Protein AF-A0A3N5XR27-F1 (afdb_monomer_lite)

Radius of gyration: 16.76 Å; chains: 1; bounding box: 40×28×48 Å

Secondary structure (DSSP, 8-state):
---HHHHHHHHHHTTTTEEEEEE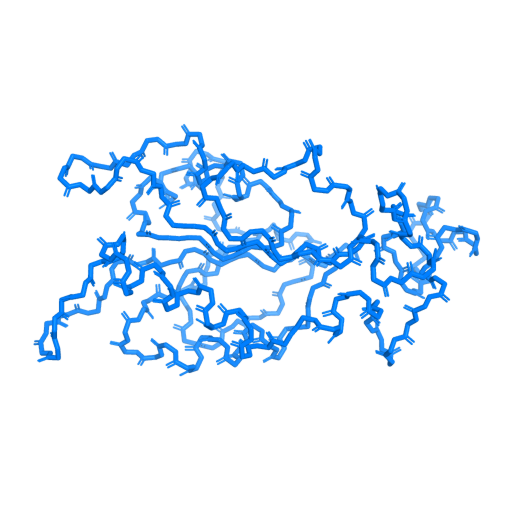--TTS--PPPTTSEE-TT---HHHHHHHHHH-SEEEEESSHHHHHHHHSPPPTTS-SS--EEEEEETSS-HHHH--TTSEEEE-TTSSGGGTTS-----BSS--SSS-GGGSTTTB-SSEETTEEHHHHTS-HHHHHHHHHHHHHTTSS----TTS--EEEEEEE----

Sequence (192 aa):
WWDHRRYQQVIDHFRGRIQFVQVGEAGHHHPPLRGAVDLRGRTDLRQLVRLVYHSEGVLSPVSLLMHLAAAVETPAGRPKNRPCVVVAGGREPPHFTAYPHHQFIHTVGALPCCANGGCWKSRTVPIGDGDEKDHPDQLCVNVAGDLPRCMDMITAAEVIRRIELYFAGGMCGDRGYGMAPSEAAVVEETIQ

Foldseek 3Di:
DADLVLVLVLLVVCVQAAAAAEEAEPPFDDPDRPRHNYCYNPDDPVRVLVLLQQAQAEEEEQDVSVVSQ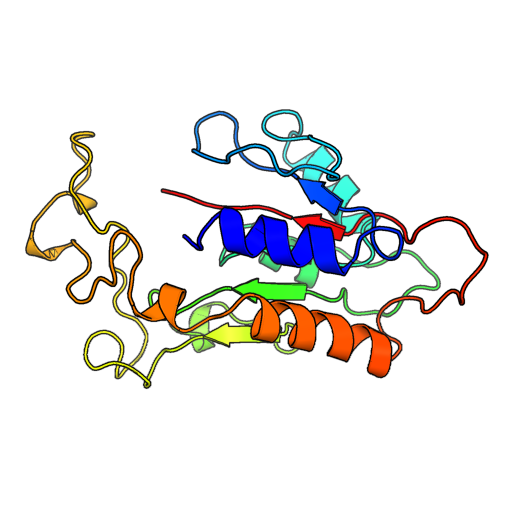QPRAHDPPADRHREYEYLYFAAFACVVRPDPRYNDDYCQCVDPCRNDGHNNQQAQAAPPPPDPSNDPSSHQPADDVRHRVRSVVCGSVNSNVSVVVCVVVCNGDCPDDPDGHGPYHYYYDGRD

Structure (mmCIF, N/CA/C/O backbone):
data_AF-A0A3N5XR27-F1
#
_entry.id   AF-A0A3N5XR27-F1
#
loop_
_atom_site.group_PDB
_atom_site.id
_atom_site.type_symbol
_atom_site.label_atom_id
_atom_site.label_alt_id
_atom_site.label_comp_id
_atom_site.label_asym_id
_atom_site.label_entity_id
_atom_site.label_seq_id
_atom_site.pdbx_PDB_ins_code
_atom_site.Cartn_x
_atom_site.Cartn_y
_atom_site.Cartn_z
_atom_site.occupancy
_atom_site.B_iso_or_equiv
_atom_site.auth_seq_id
_atom_site.auth_comp_id
_atom_site.auth_asym_id
_atom_site.auth_atom_id
_atom_site.pdbx_PDB_model_num
ATOM 1 N N . TRP A 1 1 ? 3.172 -1.189 -7.642 1.00 84.94 1 TRP A N 1
ATOM 2 C CA . TRP A 1 1 ? 2.075 -2.021 -7.116 1.00 84.94 1 TRP A CA 1
ATOM 3 C C . TRP A 1 1 ? 2.620 -3.216 -6.359 1.00 84.94 1 TRP A C 1
ATOM 5 O O . TRP A 1 1 ? 3.793 -3.539 -6.522 1.00 84.94 1 TRP A O 1
ATOM 15 N N . TRP A 1 2 ? 1.786 -3.860 -5.544 1.00 94.19 2 TRP A N 1
ATOM 16 C CA . TRP A 1 2 ? 2.078 -5.157 -4.930 1.00 94.19 2 TRP A CA 1
ATOM 17 C C . TRP A 1 2 ? 1.167 -6.233 -5.527 1.00 94.19 2 TRP A C 1
ATOM 19 O O . TRP A 1 2 ? 0.136 -5.908 -6.113 1.00 94.19 2 TRP A O 1
ATOM 29 N N . ASP A 1 3 ? 1.567 -7.499 -5.434 1.00 93.62 3 ASP A N 1
ATOM 30 C CA . ASP A 1 3 ? 0.840 -8.596 -6.072 1.00 93.62 3 ASP A CA 1
ATOM 31 C C . ASP A 1 3 ? -0.526 -8.846 -5.407 1.00 93.62 3 ASP A C 1
ATOM 33 O O . ASP A 1 3 ? -0.616 -9.059 -4.197 1.00 93.62 3 ASP A O 1
ATOM 37 N N . HIS A 1 4 ? -1.584 -8.881 -6.221 1.00 94.12 4 HIS A N 1
ATOM 38 C CA . HIS A 1 4 ? -2.963 -9.104 -5.776 1.00 94.12 4 HIS A CA 1
ATOM 39 C C . HIS A 1 4 ? -3.126 -10.413 -4.985 1.00 94.12 4 HIS A C 1
ATOM 41 O O . HIS A 1 4 ? -3.850 -10.474 -3.988 1.00 94.12 4 HIS A O 1
ATOM 47 N N . ARG A 1 5 ? -2.415 -11.485 -5.370 1.00 95.94 5 ARG A N 1
ATOM 48 C CA . ARG A 1 5 ? -2.512 -12.769 -4.654 1.00 95.94 5 ARG A CA 1
ATOM 49 C C . ARG A 1 5 ? -1.930 -12.659 -3.246 1.00 95.94 5 ARG A C 1
ATOM 51 O O . ARG A 1 5 ? -2.409 -13.347 -2.348 1.00 95.94 5 ARG A O 1
ATOM 58 N N . ARG A 1 6 ? -0.947 -11.781 -3.024 1.00 97.50 6 ARG A N 1
ATOM 59 C CA . ARG A 1 6 ? -0.406 -11.498 -1.685 1.00 97.50 6 ARG A CA 1
ATOM 60 C C . ARG A 1 6 ? -1.378 -10.696 -0.827 1.00 97.50 6 ARG A C 1
ATOM 62 O O . ARG A 1 6 ? -1.532 -11.035 0.343 1.00 97.50 6 ARG A O 1
ATOM 69 N N . TYR A 1 7 ? -2.096 -9.719 -1.386 1.00 97.06 7 TYR A N 1
ATOM 70 C CA . TYR A 1 7 ? -3.208 -9.077 -0.670 1.00 97.06 7 TYR A CA 1
ATOM 71 C C . TYR A 1 7 ? -4.281 -10.098 -0.276 1.00 97.06 7 TYR A C 1
ATOM 73 O O . TYR A 1 7 ? -4.710 -10.127 0.878 1.00 97.06 7 TYR A O 1
ATOM 81 N N . GLN A 1 8 ? -4.650 -11.003 -1.188 1.00 97.88 8 GLN A N 1
ATOM 82 C CA . GLN A 1 8 ? -5.603 -12.071 -0.886 1.00 97.88 8 GLN A CA 1
ATOM 83 C C . GLN A 1 8 ? -5.116 -12.984 0.252 1.00 97.88 8 GLN A C 1
ATOM 85 O O . GLN A 1 8 ? -5.910 -13.330 1.122 1.00 97.88 8 GLN A O 1
ATOM 90 N N . GLN A 1 9 ? -3.823 -13.330 0.296 1.00 98.50 9 GLN A N 1
ATOM 91 C CA . GLN A 1 9 ? -3.236 -14.110 1.398 1.00 98.50 9 GLN A CA 1
ATOM 92 C C . GLN A 1 9 ? -3.365 -13.401 2.753 1.00 98.50 9 GLN A C 1
ATOM 94 O O . GLN A 1 9 ? -3.653 -14.056 3.754 1.00 98.50 9 GLN A O 1
ATOM 99 N N . VAL A 1 10 ? -3.181 -12.076 2.796 1.00 98.38 10 VAL A N 1
ATOM 100 C CA . VAL A 1 10 ? -3.373 -11.285 4.022 1.00 98.38 10 VAL A CA 1
ATOM 101 C C . VAL A 1 10 ? -4.835 -11.341 4.471 1.00 98.38 10 VAL A C 1
ATOM 103 O O . VAL A 1 10 ? -5.110 -11.613 5.638 1.00 98.38 10 VAL A O 1
ATOM 106 N N . ILE A 1 11 ? -5.780 -11.145 3.548 1.00 96.25 11 ILE A N 1
ATOM 107 C CA . ILE A 1 11 ? -7.218 -11.194 3.857 1.00 96.25 11 ILE A CA 1
ATOM 108 C C . ILE A 1 11 ? -7.636 -12.583 4.338 1.00 96.25 11 ILE A C 1
ATOM 110 O O . ILE A 1 11 ? -8.364 -12.705 5.323 1.00 96.25 11 ILE A O 1
ATOM 114 N N . ASP A 1 12 ? -7.146 -13.635 3.682 1.00 97.81 12 ASP A N 1
ATOM 115 C CA . ASP A 1 12 ? -7.433 -15.013 4.068 1.00 97.81 12 ASP A CA 1
ATOM 116 C C . ASP A 1 12 ? -6.874 -15.341 5.460 1.00 97.81 12 ASP A C 1
ATOM 118 O O . ASP A 1 12 ? -7.561 -15.999 6.241 1.00 97.81 12 ASP A O 1
ATOM 122 N N . HIS A 1 13 ? -5.683 -14.839 5.805 1.00 97.88 13 HIS A N 1
ATOM 123 C CA . HIS A 1 13 ? -5.078 -15.030 7.127 1.00 97.88 13 HIS A CA 1
ATOM 124 C C . HIS A 1 13 ? -5.920 -14.426 8.260 1.00 97.88 13 HIS A C 1
ATOM 126 O O . HIS A 1 13 ? -6.072 -15.033 9.319 1.00 97.88 13 HIS A O 1
ATOM 132 N N . PHE A 1 14 ? -6.491 -13.241 8.041 1.00 95.94 14 PHE A N 1
ATOM 133 C CA . PHE A 1 14 ? -7.280 -12.523 9.047 1.00 95.94 14 PHE A CA 1
ATOM 134 C C . PHE A 1 14 ? -8.788 -12.784 8.952 1.00 95.94 14 PHE A C 1
ATOM 136 O O . PHE A 1 14 ? -9.584 -12.093 9.597 1.00 95.94 14 PHE A O 1
ATOM 143 N N . ARG A 1 15 ? -9.210 -13.791 8.183 1.00 94.19 15 ARG A N 1
ATOM 144 C CA . ARG A 1 15 ? -10.622 -14.155 8.049 1.00 94.19 15 ARG A CA 1
ATOM 145 C C . ARG A 1 15 ? -11.247 -14.430 9.420 1.00 94.19 15 ARG A C 1
ATOM 147 O O . ARG A 1 15 ? -10.726 -15.208 10.212 1.00 94.19 15 ARG A O 1
ATOM 154 N N . GLY A 1 16 ? -12.377 -13.780 9.695 1.00 90.19 16 GLY A N 1
ATOM 155 C CA . GLY A 1 16 ? -13.082 -13.879 10.979 1.00 90.19 16 GLY A CA 1
ATOM 156 C C . GLY A 1 16 ? -12.477 -13.041 12.112 1.00 90.19 16 GLY A C 1
ATOM 157 O O . GLY A 1 16 ? -13.112 -12.909 13.152 1.00 90.19 16 GLY A O 1
ATOM 158 N N . ARG A 1 17 ? -11.298 -12.437 11.911 1.00 90.50 17 ARG A N 1
ATOM 159 C CA . ARG A 1 17 ? -10.654 -11.509 12.859 1.00 90.50 17 ARG A CA 1
ATOM 160 C C . ARG A 1 17 ? -10.752 -10.058 12.401 1.00 90.50 17 ARG A C 1
ATOM 162 O O . ARG A 1 17 ? -10.931 -9.177 13.235 1.00 90.50 17 ARG A O 1
ATOM 169 N N . ILE A 1 18 ? -10.663 -9.815 11.092 1.00 93.50 18 ILE A N 1
ATOM 170 C CA . ILE A 1 18 ? -10.740 -8.488 10.472 1.00 93.50 18 ILE A CA 1
ATOM 171 C C . ILE A 1 18 ? -11.737 -8.524 9.319 1.00 93.50 18 ILE A C 1
ATOM 173 O O . ILE A 1 18 ? -11.622 -9.360 8.421 1.00 93.50 18 ILE A O 1
ATOM 177 N N . GLN A 1 19 ? -12.697 -7.598 9.318 1.00 94.94 19 GLN A N 1
ATOM 178 C CA . GLN A 1 19 ? -13.471 -7.311 8.115 1.00 94.94 19 GLN A CA 1
ATOM 179 C C . GLN A 1 19 ? -12.670 -6.345 7.247 1.00 94.94 19 GLN A C 1
ATOM 181 O O . GLN A 1 19 ? -12.402 -5.227 7.665 1.00 94.94 19 GLN A O 1
ATOM 186 N N . PHE A 1 20 ? -12.303 -6.741 6.033 1.00 96.75 20 PHE A N 1
ATOM 187 C CA . PHE A 1 20 ? -11.673 -5.816 5.091 1.00 96.75 20 PHE A CA 1
ATOM 188 C C . PHE A 1 20 ? -12.715 -5.095 4.242 1.00 96.75 20 PHE A C 1
ATOM 190 O O . PHE A 1 20 ? -13.752 -5.673 3.908 1.00 96.75 20 PH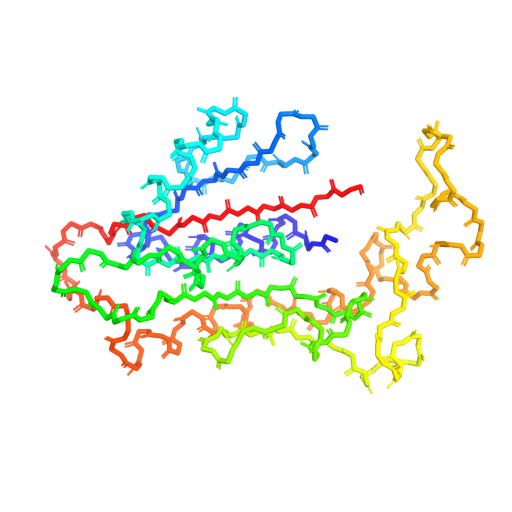E A O 1
ATOM 197 N N . VAL A 1 21 ? -12.427 -3.851 3.871 1.00 97.81 21 VAL A N 1
ATOM 198 C CA . VAL A 1 21 ? -13.182 -3.057 2.898 1.00 97.81 21 VAL A CA 1
ATOM 199 C C . VAL A 1 21 ? -12.225 -2.667 1.780 1.00 97.81 21 VAL A C 1
ATOM 201 O O . VAL A 1 21 ? -11.272 -1.931 2.021 1.00 97.81 21 VAL A O 1
ATOM 204 N N . GLN A 1 22 ? -12.454 -3.178 0.574 1.00 97.06 22 GLN A N 1
ATOM 205 C CA . GLN A 1 22 ? -11.644 -2.850 -0.591 1.00 97.06 22 GLN A CA 1
ATOM 206 C C . GLN A 1 22 ? -12.163 -1.563 -1.234 1.00 97.06 22 GLN A C 1
ATOM 208 O O . GLN A 1 22 ? -13.321 -1.494 -1.645 1.00 97.06 22 GLN A O 1
ATOM 213 N N . VAL A 1 23 ? -11.297 -0.563 -1.348 1.00 96.38 23 VAL A N 1
ATOM 214 C CA . VAL A 1 23 ? -11.549 0.685 -2.080 1.00 96.38 23 VAL A CA 1
ATOM 215 C C . VAL A 1 23 ? -10.551 0.828 -3.227 1.00 96.38 23 VAL A C 1
ATOM 217 O O . VAL A 1 23 ? -9.582 0.076 -3.327 1.00 96.38 23 VAL A O 1
ATOM 220 N N . GLY A 1 24 ? -10.821 1.776 -4.116 1.00 92.06 24 GLY A N 1
ATOM 221 C CA . GLY A 1 24 ? -9.986 2.076 -5.273 1.00 92.06 24 GLY A CA 1
ATOM 222 C C . GLY A 1 24 ? -10.772 2.880 -6.299 1.00 92.06 24 GLY A C 1
ATOM 223 O O . GLY A 1 24 ? -12.006 2.870 -6.290 1.00 92.06 24 GLY A O 1
ATOM 224 N N . GLU A 1 25 ? -10.074 3.592 -7.169 1.00 90.69 25 GLU A N 1
ATOM 225 C CA . GLU A 1 25 ? -10.692 4.375 -8.237 1.00 90.69 25 GLU A CA 1
ATOM 226 C C . GLU A 1 25 ? -11.160 3.460 -9.379 1.00 90.69 25 GLU A C 1
ATOM 228 O O . GLU A 1 25 ? -10.489 2.494 -9.730 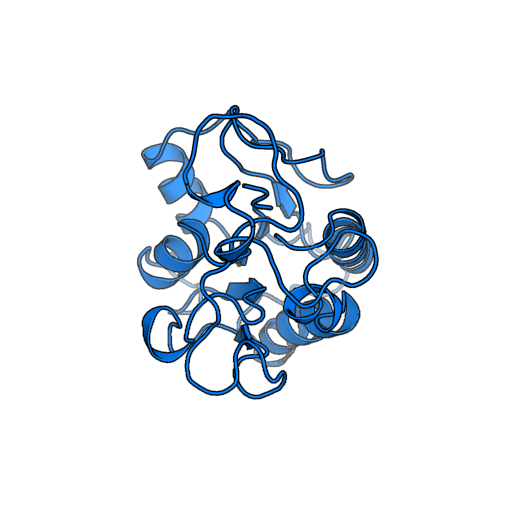1.00 90.69 25 GLU A O 1
ATOM 233 N N . ALA A 1 26 ? -12.316 3.752 -9.985 1.00 86.81 26 ALA A N 1
ATOM 234 C CA . ALA A 1 26 ? -12.908 2.887 -11.013 1.00 86.81 26 ALA A CA 1
ATOM 235 C C . ALA A 1 26 ? -12.039 2.738 -12.281 1.00 86.81 26 ALA A C 1
ATOM 237 O O . ALA A 1 26 ? -12.161 1.738 -12.983 1.00 86.81 26 ALA A O 1
ATOM 238 N N . GLY A 1 27 ? -11.188 3.728 -12.576 1.00 83.75 27 GLY A N 1
ATOM 239 C CA . GLY A 1 27 ? -10.292 3.727 -13.738 1.00 83.75 27 GLY A CA 1
ATOM 240 C C . GLY A 1 27 ? -8.988 2.950 -13.538 1.00 83.75 27 GLY A C 1
ATOM 241 O O . GLY A 1 27 ? -8.249 2.752 -14.497 1.00 83.75 27 GLY A O 1
ATOM 242 N N . HIS A 1 28 ? -8.696 2.504 -12.318 1.00 84.69 28 HIS A N 1
ATOM 243 C CA . HIS A 1 28 ? -7.475 1.775 -11.993 1.00 84.69 28 HIS A CA 1
ATOM 244 C C . HIS A 1 28 ? -7.718 0.264 -11.934 1.00 84.69 28 HIS A C 1
ATOM 246 O O . HIS A 1 28 ? -8.814 -0.224 -11.643 1.00 84.69 28 HIS A O 1
ATOM 252 N N . HIS A 1 29 ? -6.660 -0.508 -12.180 1.00 85.44 29 HIS A N 1
ATOM 253 C CA . HIS A 1 29 ? -6.733 -1.960 -12.106 1.00 85.44 29 HIS A CA 1
ATOM 254 C C . HIS A 1 29 ? -6.621 -2.436 -10.650 1.00 85.44 29 HIS A C 1
ATOM 256 O O . HIS A 1 29 ? -5.539 -2.477 -10.065 1.00 85.44 29 HIS A O 1
ATOM 262 N N . HIS A 1 30 ? -7.756 -2.829 -10.075 1.00 85.44 30 HIS A N 1
ATOM 263 C CA . HIS A 1 30 ? -7.858 -3.352 -8.712 1.00 85.44 30 HIS A CA 1
ATOM 264 C C . HIS A 1 30 ? -8.655 -4.658 -8.726 1.00 85.44 30 HIS A C 1
ATOM 266 O O . HIS A 1 30 ? -9.870 -4.581 -8.590 1.00 85.44 30 HIS A O 1
ATOM 272 N N . PRO A 1 31 ? -8.084 -5.852 -8.939 1.00 92.69 31 PRO A N 1
ATOM 273 C CA . PRO A 1 31 ? -8.878 -7.082 -8.947 1.00 92.69 31 PRO A CA 1
ATOM 274 C C . PRO A 1 31 ? -9.653 -7.291 -7.625 1.00 92.69 31 PRO A C 1
ATOM 276 O O . PRO A 1 31 ? -9.163 -6.911 -6.560 1.00 92.69 31 PRO A O 1
ATOM 279 N N . PRO A 1 32 ? -10.877 -7.855 -7.658 1.00 94.94 32 PRO A N 1
ATOM 280 C CA . PRO A 1 32 ? -11.690 -8.027 -6.455 1.00 94.94 32 PRO A CA 1
ATOM 281 C C . PRO A 1 32 ? -11.033 -8.981 -5.457 1.00 94.94 32 PRO A C 1
ATOM 283 O O . PRO A 1 32 ? -10.637 -10.091 -5.815 1.00 94.94 32 PRO A O 1
ATOM 286 N N . LEU A 1 33 ? -10.994 -8.580 -4.189 1.00 96.19 33 LEU A N 1
ATOM 287 C CA . LEU A 1 33 ? -10.503 -9.403 -3.088 1.00 96.19 33 LEU A CA 1
ATOM 288 C C . LEU A 1 33 ? -11.654 -10.171 -2.433 1.00 96.19 33 LEU A C 1
ATOM 290 O O . LEU A 1 33 ? -12.613 -9.597 -1.913 1.00 96.19 33 LEU A O 1
ATOM 294 N N . ARG A 1 34 ? -11.562 -11.503 -2.424 1.00 97.06 34 ARG A N 1
ATOM 295 C CA . ARG A 1 34 ? -12.590 -12.361 -1.822 1.00 97.06 34 ARG A CA 1
ATOM 296 C C . ARG A 1 34 ? -12.600 -12.184 -0.306 1.00 97.06 34 ARG A C 1
ATOM 298 O O . ARG A 1 34 ? -11.555 -12.275 0.331 1.00 97.06 34 ARG A O 1
ATOM 305 N N . GLY A 1 35 ? -13.793 -12.001 0.262 1.00 93.94 35 GLY A N 1
ATOM 306 C CA . GLY A 1 35 ? -13.995 -11.803 1.703 1.00 93.94 35 GLY A CA 1
ATOM 307 C C . GLY A 1 35 ? -13.908 -10.343 2.166 1.00 93.94 35 GLY A C 1
ATOM 308 O O . GLY A 1 35 ? -14.233 -10.063 3.320 1.00 93.94 35 GLY A O 1
ATOM 309 N N . ALA A 1 36 ? -13.534 -9.412 1.283 1.00 96.12 36 ALA A N 1
ATOM 310 C CA . ALA A 1 36 ? -13.632 -7.980 1.542 1.00 96.12 36 ALA A CA 1
ATOM 311 C C . ALA A 1 36 ? -14.998 -7.421 1.104 1.00 96.12 36 ALA A C 1
ATOM 313 O O . ALA A 1 36 ? -15.608 -7.905 0.149 1.00 96.12 36 ALA A O 1
ATOM 314 N N . VAL A 1 37 ? -15.469 -6.373 1.782 1.00 97.19 37 VAL A N 1
ATOM 315 C CA . VAL A 1 37 ? -16.578 -5.542 1.297 1.00 97.19 37 VAL A CA 1
ATOM 316 C C . VAL A 1 37 ? -16.065 -4.719 0.122 1.00 97.19 37 VAL A C 1
ATOM 318 O O . VAL A 1 37 ? -15.121 -3.951 0.276 1.00 97.19 37 VAL A O 1
ATOM 321 N N . ASP A 1 38 ? -16.687 -4.867 -1.041 1.00 96.06 38 ASP A N 1
ATOM 322 C CA . ASP A 1 38 ? -16.239 -4.206 -2.264 1.00 96.06 38 ASP A CA 1
ATOM 323 C C . ASP A 1 38 ? -16.883 -2.820 -2.446 1.00 96.06 38 ASP A C 1
ATOM 325 O O . ASP A 1 38 ? -18.083 -2.688 -2.733 1.00 96.06 38 ASP A O 1
ATOM 329 N N . LEU A 1 39 ? -16.062 -1.785 -2.267 1.00 96.81 39 LEU A N 1
ATOM 330 C CA . LEU A 1 39 ? -16.382 -0.375 -2.479 1.00 96.81 39 LEU A CA 1
ATOM 331 C C . LEU A 1 39 ? -15.509 0.280 -3.568 1.00 96.81 39 LEU A C 1
ATOM 333 O O . LEU A 1 39 ? -15.477 1.510 -3.663 1.00 96.81 39 LEU A O 1
ATOM 337 N N . ARG A 1 40 ? -14.827 -0.501 -4.419 1.00 95.12 40 ARG A N 1
ATOM 338 C CA . ARG A 1 40 ? -14.060 0.035 -5.561 1.00 95.12 40 ARG A CA 1
ATOM 339 C C . ARG A 1 40 ? -14.977 0.838 -6.487 1.00 95.12 40 ARG A C 1
ATOM 341 O O . ARG A 1 40 ? -16.002 0.332 -6.935 1.00 95.12 40 ARG A O 1
ATOM 348 N N . GLY A 1 41 ? -14.632 2.092 -6.763 1.00 95.12 41 GLY A N 1
ATOM 349 C CA . GLY A 1 41 ? -15.438 3.004 -7.578 1.00 95.12 41 GLY A CA 1
ATOM 350 C C . GLY A 1 41 ? -16.757 3.448 -6.932 1.00 95.12 41 GLY A C 1
ATOM 351 O O . GLY A 1 41 ? -17.616 3.982 -7.628 1.00 95.12 41 GLY A O 1
ATOM 352 N N . ARG A 1 42 ? -16.953 3.215 -5.623 1.00 96.56 42 ARG A N 1
ATOM 353 C CA . ARG A 1 42 ? -18.231 3.467 -4.922 1.00 96.56 42 ARG A CA 1
ATOM 354 C C . ARG A 1 42 ? -18.170 4.579 -3.877 1.00 96.56 42 ARG A C 1
ATOM 356 O O . ARG A 1 42 ? -19.144 4.766 -3.152 1.00 96.56 42 ARG A O 1
ATOM 363 N N . THR A 1 43 ? -17.052 5.296 -3.786 1.00 95.25 43 THR A N 1
ATOM 364 C CA . THR A 1 43 ? -16.865 6.395 -2.832 1.00 95.25 43 THR A CA 1
ATOM 365 C C . THR A 1 43 ? -16.383 7.658 -3.528 1.00 95.25 43 THR A C 1
ATOM 367 O O . THR A 1 43 ? -15.430 7.600 -4.302 1.00 95.25 43 THR A O 1
ATOM 370 N N . ASP A 1 44 ? -16.962 8.805 -3.185 1.00 95.75 44 ASP A N 1
ATOM 371 C CA . ASP A 1 44 ? -16.284 10.093 -3.349 1.00 95.75 44 ASP A CA 1
ATOM 372 C C . ASP A 1 44 ? -15.238 10.317 -2.231 1.00 95.75 44 ASP A C 1
ATOM 374 O O . ASP A 1 44 ? -15.140 9.541 -1.274 1.00 95.75 44 ASP A O 1
ATOM 378 N N . LEU A 1 45 ? -14.460 11.402 -2.319 1.00 95.94 45 LEU A N 1
ATOM 379 C CA . LEU A 1 45 ? -13.438 11.725 -1.316 1.00 95.94 45 LEU A CA 1
ATOM 380 C C . LEU A 1 45 ? -14.020 11.897 0.098 1.00 95.94 45 LEU A C 1
ATOM 382 O O . LEU A 1 45 ? -13.417 11.464 1.077 1.00 95.94 45 LEU A O 1
ATOM 386 N N . ARG A 1 46 ? -15.198 12.516 0.236 1.00 97.56 46 ARG A N 1
ATOM 387 C CA . ARG A 1 46 ? -15.829 12.750 1.544 1.00 97.56 46 ARG A CA 1
ATOM 388 C C . ARG A 1 46 ? -16.279 11.433 2.171 1.00 97.56 46 ARG A C 1
ATOM 390 O O . ARG A 1 46 ? -16.123 11.238 3.375 1.00 97.56 46 ARG A O 1
ATOM 397 N N . GLN A 1 47 ? -16.841 10.536 1.372 1.00 97.44 47 GLN A N 1
ATOM 398 C CA . GLN A 1 47 ? -17.237 9.196 1.782 1.00 97.44 47 GLN A CA 1
ATOM 399 C C . GLN A 1 47 ? -16.014 8.358 2.159 1.00 97.44 47 GLN A C 1
ATOM 401 O O . GLN A 1 47 ? -16.050 7.690 3.190 1.00 97.44 47 GLN A O 1
ATOM 406 N N . LEU A 1 48 ? -14.915 8.464 1.404 1.00 96.94 48 LEU A N 1
ATOM 407 C CA . LEU A 1 48 ? -13.649 7.809 1.729 1.00 96.94 48 LEU A CA 1
ATOM 408 C C . LEU A 1 48 ? -13.078 8.299 3.069 1.00 96.94 48 LEU A C 1
ATOM 410 O O . LEU A 1 48 ? -12.718 7.486 3.916 1.00 96.94 48 LEU A O 1
ATOM 414 N N . VAL A 1 49 ? -13.073 9.615 3.316 1.00 97.94 49 VAL A N 1
ATOM 415 C CA . VAL A 1 49 ? -12.664 10.195 4.610 1.00 97.94 49 VAL A CA 1
ATOM 416 C C . VAL A 1 49 ? -13.518 9.649 5.758 1.00 97.94 49 VAL A C 1
ATOM 418 O O . VAL A 1 49 ? -12.979 9.268 6.794 1.00 97.94 49 VAL A O 1
ATOM 421 N N . ARG A 1 50 ? -14.844 9.560 5.579 1.00 97.25 50 ARG A N 1
ATOM 422 C CA . ARG A 1 50 ? -15.751 8.983 6.589 1.00 97.25 50 ARG A CA 1
ATOM 423 C C . ARG A 1 50 ? -15.488 7.498 6.822 1.00 97.25 50 ARG A C 1
ATOM 425 O O . ARG A 1 50 ? -15.535 7.052 7.964 1.00 97.25 50 ARG A O 1
ATOM 432 N N . LEU A 1 51 ? -15.208 6.744 5.762 1.00 96.94 51 LEU A N 1
ATOM 433 C CA . LEU A 1 51 ? -14.845 5.337 5.873 1.00 96.94 51 LEU A CA 1
ATOM 434 C C . LEU A 1 51 ? -13.564 5.185 6.706 1.00 96.94 51 LEU A C 1
ATOM 436 O O . LEU A 1 51 ? -13.570 4.445 7.688 1.00 96.94 51 LEU A O 1
ATOM 440 N N . VAL A 1 52 ? -12.509 5.947 6.393 1.00 97.12 52 VAL A N 1
ATOM 441 C CA . VAL A 1 52 ? -11.245 5.933 7.155 1.00 97.12 52 VAL A CA 1
ATOM 442 C C . VAL A 1 52 ? -11.454 6.370 8.606 1.00 97.12 52 VAL A C 1
ATOM 444 O O . VAL A 1 52 ? -10.926 5.721 9.507 1.00 97.12 52 VAL A O 1
ATOM 447 N N . TYR A 1 53 ? -12.265 7.404 8.860 1.00 96.44 53 TYR A N 1
ATOM 448 C CA . TYR A 1 53 ? -12.611 7.839 10.218 1.00 96.44 53 TYR A CA 1
ATOM 449 C C . TYR A 1 53 ? -13.116 6.667 11.072 1.00 96.44 53 TYR A C 1
ATOM 451 O O . TYR A 1 53 ? -12.611 6.449 12.171 1.00 96.44 53 TYR A O 1
ATOM 459 N N . HIS A 1 54 ? -14.034 5.858 10.536 1.00 94.50 54 HIS A N 1
ATOM 460 C CA . HIS A 1 54 ? -14.608 4.708 11.242 1.00 94.50 54 HIS A CA 1
ATOM 461 C C . HIS A 1 54 ? -13.757 3.428 11.201 1.00 94.50 54 HIS A C 1
ATOM 463 O O . HIS A 1 54 ? -14.073 2.478 11.915 1.00 94.50 54 HIS A O 1
ATOM 469 N N . SER A 1 55 ? -12.675 3.389 10.426 1.00 94.75 55 SER A N 1
ATOM 470 C CA . SER A 1 55 ? -11.833 2.195 10.290 1.00 94.75 55 SER A CA 1
ATOM 471 C C . SER A 1 55 ? -10.894 2.014 11.482 1.00 94.75 55 SER A C 1
ATOM 473 O O . SER A 1 55 ? -10.321 2.991 11.976 1.00 94.75 55 SER A O 1
ATOM 475 N N . GLU A 1 56 ? -10.701 0.769 11.929 1.00 93.75 56 GLU A N 1
ATOM 476 C CA . GLU A 1 56 ? -9.715 0.433 12.971 1.00 93.75 56 GLU A CA 1
ATOM 477 C C . GLU A 1 56 ? -8.276 0.450 12.432 1.00 93.75 56 GLU A C 1
ATOM 479 O O . GLU A 1 56 ? -7.341 0.712 13.183 1.00 93.75 56 GLU A O 1
ATOM 484 N N . GLY A 1 57 ? -8.083 0.239 11.128 1.00 96.06 57 GLY A N 1
ATOM 485 C CA . GLY A 1 57 ? -6.764 0.283 10.507 1.00 96.06 57 GLY A CA 1
ATOM 486 C C . GLY A 1 57 ? -6.795 0.386 8.985 1.00 96.06 57 GLY A C 1
ATOM 487 O O . GLY A 1 57 ? -7.850 0.300 8.355 1.00 96.06 57 GLY A O 1
ATOM 488 N N . VAL A 1 58 ? -5.617 0.585 8.396 1.00 98.00 58 VAL A N 1
ATOM 489 C CA . VAL A 1 58 ? -5.419 0.715 6.944 1.00 98.00 58 VAL A CA 1
ATOM 490 C C . VAL A 1 58 ? -4.271 -0.181 6.477 1.00 98.00 58 VAL A C 1
ATOM 492 O O . VAL A 1 58 ? -3.200 -0.190 7.081 1.00 98.00 58 VAL A O 1
ATOM 495 N N . LEU A 1 59 ? -4.469 -0.896 5.370 1.00 98.19 59 LEU A N 1
ATOM 496 C CA . LEU A 1 59 ? -3.406 -1.571 4.621 1.00 98.19 59 LEU A CA 1
ATOM 497 C C . LEU A 1 59 ? -3.390 -1.012 3.197 1.00 98.19 59 LEU A C 1
ATOM 499 O O . LEU A 1 59 ? -4.381 -1.087 2.482 1.00 98.19 59 LEU A O 1
ATOM 503 N N . SER A 1 60 ? -2.265 -0.443 2.782 1.00 95.38 60 SER A N 1
ATOM 504 C CA . SER A 1 60 ? -2.202 0.335 1.544 1.00 95.38 60 SER A CA 1
ATOM 505 C C . SER A 1 60 ? -0.811 0.265 0.912 1.00 95.38 60 SER A C 1
ATOM 507 O O . SER A 1 60 ? 0.168 0.053 1.628 1.00 95.38 60 SER A O 1
ATOM 509 N N . PRO A 1 61 ? -0.655 0.465 -0.406 1.00 94.75 61 PRO A N 1
ATOM 510 C CA . PRO A 1 61 ? 0.603 0.965 -0.951 1.00 94.75 61 PRO A CA 1
ATOM 511 C C . PRO A 1 61 ? 0.823 2.428 -0.521 1.00 94.75 61 PRO A C 1
ATOM 513 O O . PRO A 1 61 ? 0.065 2.981 0.282 1.00 94.75 61 PRO A O 1
ATOM 516 N N . VAL A 1 62 ? 1.850 3.082 -1.065 1.00 94.88 62 VAL A N 1
ATOM 517 C CA . VAL A 1 62 ? 1.954 4.545 -0.974 1.00 94.88 62 VAL A CA 1
ATOM 518 C C . VAL A 1 62 ? 0.813 5.166 -1.791 1.00 94.88 62 VAL A C 1
ATOM 520 O O . VAL A 1 62 ? 0.843 5.135 -3.020 1.00 94.88 62 VAL A O 1
ATOM 523 N N . SER A 1 63 ? -0.227 5.653 -1.109 1.00 93.50 63 SER A N 1
ATOM 524 C CA . SER A 1 63 ? -1.437 6.232 -1.714 1.00 93.50 63 SER A CA 1
ATOM 525 C C . SER A 1 63 ? -2.125 7.232 -0.772 1.00 93.50 63 SER A C 1
ATOM 527 O O . SER A 1 63 ? -1.696 7.456 0.362 1.00 93.50 63 SER A O 1
ATOM 529 N N . LEU A 1 64 ? -3.245 7.813 -1.212 1.00 95.31 64 LEU A N 1
ATOM 530 C CA . LEU A 1 64 ? -4.077 8.692 -0.387 1.00 95.31 64 LEU A CA 1
ATOM 531 C C . LEU A 1 64 ? -4.484 8.051 0.953 1.00 95.31 64 LEU A C 1
ATOM 533 O O . LEU A 1 64 ? -4.547 8.753 1.964 1.00 95.31 64 LEU A O 1
ATOM 537 N N . LEU A 1 65 ? -4.730 6.737 0.997 1.00 96.38 65 LEU A N 1
ATOM 538 C CA . LEU A 1 65 ? -5.200 6.072 2.213 1.00 96.38 65 LEU A CA 1
ATOM 539 C C . LEU A 1 65 ? -4.222 6.179 3.381 1.00 96.38 65 LEU A C 1
ATOM 541 O O . LEU A 1 65 ? -4.667 6.374 4.513 1.00 96.38 65 LEU A O 1
ATOM 545 N N . MET A 1 66 ? -2.909 6.097 3.137 1.00 97.19 66 MET A N 1
ATOM 546 C CA . MET A 1 66 ? -1.947 6.298 4.222 1.00 97.19 66 MET A CA 1
ATOM 547 C C . MET A 1 66 ? -1.995 7.743 4.734 1.00 97.19 66 MET A C 1
ATOM 549 O O . MET A 1 66 ? -1.993 7.971 5.938 1.00 97.19 66 MET A O 1
ATOM 553 N N . HIS A 1 67 ? -2.139 8.738 3.862 1.00 97.38 67 HIS A N 1
ATOM 554 C CA . HIS A 1 67 ? -2.262 10.127 4.310 1.00 97.38 67 HIS A CA 1
ATOM 555 C C . HIS A 1 67 ? -3.531 10.349 5.139 1.00 97.38 67 HIS A C 1
ATOM 557 O O . HIS A 1 67 ? -3.476 10.985 6.190 1.00 97.38 67 HIS A O 1
ATOM 563 N N . LEU A 1 68 ? -4.659 9.762 4.727 1.00 97.81 68 LEU A N 1
ATOM 564 C CA . LEU A 1 68 ? -5.894 9.813 5.508 1.00 97.81 68 LEU A CA 1
ATOM 565 C C . LEU A 1 68 ? -5.756 9.092 6.852 1.00 97.81 68 LEU A C 1
ATOM 567 O O . LEU A 1 68 ? -6.254 9.599 7.854 1.00 97.81 68 LEU A O 1
ATOM 571 N N . ALA A 1 69 ? -5.056 7.955 6.907 1.00 97.31 69 ALA A N 1
ATOM 572 C CA . ALA A 1 69 ? -4.825 7.234 8.156 1.00 97.31 69 ALA A CA 1
ATOM 573 C C . ALA A 1 69 ? -4.087 8.093 9.197 1.00 97.31 69 ALA A C 1
ATOM 575 O O . ALA A 1 69 ? -4.443 8.035 10.374 1.00 97.31 69 ALA A O 1
ATOM 576 N N . ALA A 1 70 ? -3.130 8.913 8.750 1.00 97.50 70 ALA A N 1
ATOM 577 C CA . ALA A 1 70 ? -2.364 9.819 9.601 1.00 97.50 70 ALA A CA 1
ATOM 578 C C . ALA A 1 70 ? -3.100 11.130 9.936 1.00 97.50 70 ALA A C 1
ATOM 580 O O . ALA A 1 70 ? -2.890 11.687 11.013 1.00 97.50 70 ALA A O 1
ATOM 581 N N . ALA A 1 71 ? -3.916 11.652 9.014 1.00 97.38 71 ALA A N 1
ATOM 582 C CA . ALA A 1 71 ? -4.526 12.980 9.133 1.00 97.38 71 ALA A CA 1
ATOM 583 C C . ALA A 1 71 ? -5.934 12.972 9.747 1.00 97.38 71 ALA A C 1
ATOM 585 O O . ALA A 1 71 ? -6.314 13.922 10.428 1.00 97.38 71 ALA A O 1
ATOM 586 N N . VAL A 1 72 ? -6.728 11.931 9.486 1.00 97.50 72 VAL A N 1
ATOM 587 C CA . VAL A 1 72 ? -8.101 11.828 9.988 1.00 97.50 72 VAL A CA 1
ATOM 588 C C . VAL A 1 72 ? -8.055 11.342 11.428 1.00 97.50 72 VAL A C 1
ATOM 590 O O . VAL A 1 72 ? -7.497 10.283 11.712 1.00 97.50 72 VAL A O 1
ATOM 593 N N . GLU A 1 73 ? -8.668 12.085 12.343 1.00 95.75 73 GLU A N 1
ATOM 594 C CA . GLU A 1 73 ? -8.740 11.689 13.749 1.00 95.75 73 GLU A CA 1
ATOM 595 C C . GLU A 1 73 ? -9.450 10.336 13.934 1.00 95.75 73 GLU A C 1
ATOM 597 O O . GLU A 1 73 ? -10.182 9.852 13.064 1.00 95.75 73 GLU A O 1
ATOM 602 N N . THR A 1 74 ? -9.226 9.703 15.078 1.00 94.44 74 THR A N 1
ATOM 603 C CA . THR A 1 74 ? -9.936 8.487 15.475 1.00 94.44 74 THR A CA 1
ATOM 604 C C . THR A 1 74 ? -11.142 8.833 16.356 1.00 94.44 74 THR A C 1
ATOM 606 O O . THR A 1 74 ? -11.044 9.757 17.165 1.00 94.44 74 THR A O 1
ATOM 609 N N . PRO A 1 75 ? -12.254 8.078 16.278 1.00 91.44 75 PRO A N 1
ATOM 610 C CA . PRO A 1 75 ? -13.390 8.230 17.182 1.00 91.44 75 PRO A CA 1
ATOM 611 C C . PRO A 1 75 ? -12.992 8.202 18.663 1.00 91.44 75 PRO A C 1
ATOM 613 O O . PRO A 1 75 ? -12.026 7.539 19.051 1.00 91.44 75 PRO A O 1
ATOM 616 N N . ALA A 1 76 ? -13.776 8.879 19.505 1.00 91.06 76 ALA A N 1
ATOM 617 C CA . ALA A 1 76 ? -13.572 8.867 20.951 1.00 91.06 76 ALA A CA 1
ATOM 618 C C . ALA A 1 76 ? -13.541 7.428 21.503 1.00 91.06 76 ALA A C 1
ATOM 620 O O . ALA A 1 76 ? -14.331 6.575 21.099 1.00 91.06 76 ALA A O 1
ATOM 621 N N . GLY A 1 77 ? -12.616 7.162 22.428 1.00 88.69 77 GLY A N 1
ATOM 622 C CA . GLY A 1 77 ? -12.406 5.828 23.000 1.00 88.69 77 GLY A CA 1
ATOM 623 C C . GLY A 1 77 ? -11.513 4.897 22.169 1.00 88.69 77 GLY A C 1
ATOM 624 O O . GLY A 1 77 ? -11.267 3.776 22.604 1.00 88.69 77 GLY A O 1
ATOM 625 N N . ARG A 1 78 ? -10.994 5.341 21.013 1.00 89.56 78 ARG A N 1
ATOM 626 C CA . ARG A 1 78 ? -9.966 4.623 20.238 1.00 89.56 78 ARG A CA 1
ATOM 627 C C . ARG A 1 78 ? -8.561 5.198 20.466 1.00 89.56 78 ARG A C 1
ATOM 629 O O . ARG A 1 78 ? -8.437 6.336 20.928 1.00 89.56 78 ARG A O 1
ATOM 636 N N . PRO A 1 79 ? -7.495 4.438 20.150 1.00 91.38 79 PRO A N 1
ATOM 637 C CA . PRO A 1 79 ? -6.133 4.959 20.189 1.00 91.38 79 PRO A CA 1
ATOM 638 C C . PRO A 1 79 ? -5.973 6.194 19.301 1.00 91.38 79 PRO A C 1
ATOM 640 O O . PRO A 1 79 ? -6.494 6.221 18.196 1.00 91.38 79 PRO A O 1
ATOM 643 N N . LYS A 1 80 ? -5.192 7.181 19.760 1.00 93.25 80 LYS A N 1
ATOM 644 C CA . LYS A 1 80 ? -4.978 8.465 19.062 1.00 93.25 80 LYS A CA 1
ATOM 645 C C . LYS A 1 80 ? -4.504 8.313 17.611 1.00 93.25 80 LYS A C 1
ATOM 647 O O . LYS A 1 80 ? -4.870 9.116 16.760 1.00 93.25 80 LYS A O 1
ATOM 652 N N . ASN A 1 81 ? -3.637 7.335 17.360 1.00 95.31 81 ASN A N 1
ATOM 653 C CA . ASN A 1 81 ? -3.058 7.080 16.046 1.00 95.31 81 ASN A CA 1
ATOM 654 C C . ASN A 1 81 ? -3.708 5.835 15.451 1.00 95.31 81 ASN A C 1
ATOM 656 O O . ASN A 1 81 ? -3.761 4.800 16.118 1.00 95.31 81 ASN A O 1
ATOM 660 N N . ARG A 1 82 ? -4.135 5.917 14.190 1.00 95.81 82 ARG A N 1
ATOM 661 C CA . ARG A 1 82 ? -4.711 4.777 13.479 1.00 95.81 82 ARG A CA 1
ATOM 662 C C . ARG A 1 82 ? -3.605 3.824 13.008 1.00 95.81 82 ARG A C 1
ATOM 664 O O . ARG A 1 82 ? -2.678 4.270 12.330 1.00 95.81 82 ARG A O 1
ATOM 671 N N . PRO A 1 83 ? -3.690 2.523 13.325 1.00 97.19 83 PRO A N 1
ATOM 672 C CA . PRO A 1 83 ? -2.871 1.487 12.707 1.00 97.19 83 PRO A CA 1
ATOM 673 C C . PRO A 1 83 ? -2.837 1.599 11.179 1.00 97.19 83 PRO A C 1
ATOM 675 O O . PRO A 1 83 ? -3.877 1.626 10.520 1.00 97.19 83 PRO A O 1
ATOM 678 N N . CYS A 1 84 ? -1.639 1.643 10.598 1.00 98.12 84 CYS A N 1
ATOM 679 C CA . CYS A 1 84 ? -1.477 1.678 9.150 1.00 98.12 84 CYS A CA 1
ATOM 680 C C . CYS A 1 84 ? -0.235 0.896 8.726 1.00 98.12 84 CYS A C 1
ATOM 682 O O . CYS A 1 84 ? 0.875 1.170 9.188 1.00 98.12 84 CYS A O 1
ATOM 684 N N . VAL A 1 85 ? -0.423 -0.078 7.837 1.00 98.56 85 VAL A N 1
ATOM 685 C CA . VAL A 1 85 ? 0.660 -0.840 7.210 1.00 98.56 85 VAL A CA 1
ATOM 686 C C . VAL A 1 85 ? 0.785 -0.397 5.760 1.00 98.56 85 VAL A C 1
ATOM 688 O O . VAL A 1 85 ? -0.166 -0.511 4.986 1.00 98.56 85 VAL A O 1
ATOM 691 N N . VAL A 1 86 ? 1.965 0.107 5.396 1.00 98.25 86 VAL A N 1
ATOM 692 C CA . VAL A 1 86 ? 2.247 0.618 4.052 1.00 98.25 86 VAL A CA 1
ATOM 693 C C . VAL A 1 86 ? 3.217 -0.312 3.332 1.00 98.25 86 VAL A C 1
ATOM 695 O O . VAL A 1 86 ? 4.330 -0.539 3.805 1.00 98.25 86 VAL A O 1
ATOM 698 N N . VAL A 1 87 ? 2.817 -0.829 2.172 1.00 98.25 87 VAL A N 1
ATOM 699 C CA . VAL A 1 87 ? 3.660 -1.648 1.290 1.00 98.25 87 VAL A CA 1
ATOM 700 C C . VAL A 1 87 ? 4.331 -0.733 0.260 1.00 98.25 87 VAL A C 1
ATOM 702 O O . VAL A 1 87 ? 3.758 -0.443 -0.788 1.00 98.25 87 VAL A O 1
ATOM 705 N N . ALA A 1 88 ? 5.533 -0.237 0.566 1.00 96.81 88 ALA A N 1
ATOM 706 C CA . ALA A 1 88 ? 6.169 0.845 -0.197 1.00 96.81 88 ALA A CA 1
ATOM 707 C C . ALA A 1 88 ? 7.249 0.387 -1.192 1.00 96.81 88 ALA A C 1
ATOM 709 O O . ALA A 1 88 ? 7.439 1.005 -2.242 1.00 96.81 88 ALA A O 1
ATOM 710 N N . GLY A 1 89 ? 7.982 -0.682 -0.872 1.00 96.94 89 GLY A N 1
ATOM 711 C CA . GLY A 1 89 ? 9.091 -1.156 -1.704 1.00 96.94 89 GLY A CA 1
ATOM 712 C C . GLY A 1 89 ? 10.208 -0.120 -1.855 1.00 96.94 89 GLY A C 1
ATOM 713 O O . GLY A 1 89 ? 10.651 0.480 -0.877 1.00 96.94 89 GLY A O 1
ATOM 714 N N . GLY A 1 90 ? 10.719 0.047 -3.076 1.00 96.62 90 GLY A N 1
ATOM 715 C CA . GLY A 1 90 ? 11.921 0.844 -3.364 1.00 96.62 90 GLY A CA 1
ATOM 716 C C . GLY A 1 90 ? 11.713 1.983 -4.359 1.00 96.62 90 GLY A C 1
ATOM 717 O O . GLY A 1 90 ? 12.698 2.521 -4.856 1.00 96.62 90 GLY A O 1
ATOM 718 N N . ARG A 1 91 ? 10.464 2.312 -4.708 1.00 95.38 91 ARG A N 1
ATOM 719 C CA . ARG A 1 91 ? 10.167 3.379 -5.677 1.00 95.38 91 ARG A CA 1
ATOM 720 C C . ARG A 1 91 ? 10.403 4.759 -5.071 1.00 95.38 91 ARG A C 1
ATOM 722 O O . ARG A 1 91 ? 11.075 5.569 -5.697 1.00 95.38 91 ARG A O 1
ATOM 729 N N . GLU A 1 92 ? 9.891 4.987 -3.864 1.00 94.44 92 GLU A N 1
ATOM 730 C CA . GLU A 1 92 ? 9.871 6.295 -3.202 1.00 94.44 92 GLU A CA 1
ATOM 731 C C . GLU A 1 92 ? 10.741 6.293 -1.931 1.00 94.44 92 GLU A C 1
ATOM 733 O O . GLU A 1 92 ? 10.802 5.275 -1.231 1.00 94.44 92 GLU A O 1
ATOM 738 N N . PRO A 1 93 ? 11.419 7.409 -1.606 1.00 92.75 93 PRO A N 1
ATOM 739 C CA . PRO A 1 93 ? 12.205 7.532 -0.387 1.00 92.75 93 PRO A CA 1
ATOM 740 C C . PRO A 1 93 ? 11.303 7.571 0.859 1.00 92.75 93 PRO A C 1
ATOM 742 O O . PRO A 1 93 ? 10.437 8.442 0.949 1.00 92.75 93 PRO A O 1
ATOM 745 N N . PRO A 1 94 ? 11.555 6.741 1.889 1.00 94.19 94 PRO A N 1
ATOM 746 C CA . PRO A 1 94 ? 10.754 6.751 3.114 1.00 94.19 94 PRO A CA 1
ATOM 747 C C . PRO A 1 94 ? 10.753 8.100 3.836 1.00 94.19 94 PRO A C 1
ATOM 749 O O . PRO A 1 94 ? 9.736 8.494 4.389 1.00 94.19 94 PRO A O 1
ATOM 752 N N . HIS A 1 95 ? 11.866 8.841 3.806 1.00 91.06 95 HIS A N 1
ATOM 753 C CA . HIS A 1 95 ? 11.959 10.148 4.467 1.00 91.06 95 HIS A CA 1
ATOM 754 C C . HIS A 1 95 ? 11.014 11.203 3.870 1.00 91.06 95 HIS A C 1
ATOM 756 O O . HIS A 1 95 ? 10.772 12.222 4.507 1.00 91.06 95 HIS A O 1
ATOM 762 N N . PHE A 1 96 ? 10.513 10.978 2.652 1.00 85.19 96 PHE A N 1
ATOM 763 C CA . PHE A 1 96 ? 9.603 11.891 1.971 1.00 85.19 96 PHE A CA 1
ATOM 764 C C . PHE A 1 96 ? 8.133 11.604 2.306 1.00 85.19 96 PHE A C 1
ATOM 766 O O . PHE A 1 96 ? 7.348 12.541 2.425 1.00 85.19 96 PHE A O 1
ATOM 773 N N . THR A 1 97 ? 7.751 10.333 2.485 1.00 88.00 97 THR A N 1
ATOM 774 C CA . THR A 1 97 ? 6.333 9.935 2.582 1.00 88.00 97 THR A CA 1
ATOM 775 C C . THR A 1 97 ? 5.935 9.243 3.881 1.00 88.00 97 THR A C 1
ATOM 777 O O . THR A 1 97 ? 4.746 9.189 4.194 1.00 88.00 97 THR A O 1
ATOM 780 N N . ALA A 1 98 ? 6.879 8.707 4.658 1.00 95.88 98 ALA A N 1
ATOM 781 C CA . ALA A 1 98 ? 6.549 7.898 5.825 1.00 95.88 98 ALA A CA 1
ATOM 782 C C . ALA A 1 98 ? 6.080 8.749 7.016 1.00 95.88 98 ALA A C 1
ATOM 784 O O . ALA A 1 98 ? 6.732 9.710 7.423 1.00 95.88 98 ALA A O 1
ATOM 785 N N . TYR A 1 99 ? 4.981 8.325 7.644 1.00 97.44 99 TYR A N 1
ATOM 786 C CA . TYR A 1 99 ? 4.541 8.867 8.927 1.00 97.44 99 TYR A CA 1
ATOM 787 C C . TYR A 1 99 ? 5.157 8.079 10.092 1.00 97.44 99 TYR A C 1
ATOM 789 O O . TYR A 1 99 ? 5.205 6.849 10.019 1.00 97.44 99 TYR A O 1
ATOM 797 N N . PRO A 1 100 ? 5.549 8.733 11.207 1.00 94.50 100 PRO A N 1
ATOM 798 C CA . PRO A 1 100 ? 6.284 8.080 12.298 1.00 94.50 100 PRO A CA 1
ATOM 799 C C . PRO A 1 100 ? 5.599 6.865 12.943 1.00 94.50 100 PRO A C 1
ATOM 801 O O . PRO A 1 100 ? 6.274 6.017 13.514 1.00 94.50 100 PRO A O 1
ATOM 804 N N . HIS A 1 101 ? 4.266 6.789 12.894 1.00 94.75 101 HIS A N 1
ATOM 805 C CA . HIS A 1 101 ? 3.479 5.745 13.562 1.00 94.75 101 HIS A CA 1
ATOM 806 C C . HIS A 1 101 ? 3.000 4.627 12.620 1.00 94.75 101 HIS A C 1
ATOM 808 O O . HIS A 1 101 ? 2.363 3.672 13.073 1.00 94.75 101 HIS A O 1
ATOM 814 N N . HIS A 1 102 ? 3.292 4.725 11.323 1.00 97.88 102 HIS A N 1
ATOM 815 C CA . HIS A 1 102 ? 2.945 3.689 10.354 1.00 97.88 102 HIS A CA 1
ATOM 816 C C . HIS A 1 102 ? 4.006 2.591 10.328 1.00 97.88 102 HIS A C 1
ATOM 818 O O . HIS A 1 102 ? 5.204 2.857 10.421 1.00 97.88 102 HIS A O 1
ATOM 824 N N . GLN A 1 103 ? 3.582 1.350 10.101 1.00 98.00 103 GLN A N 1
ATOM 825 C CA . GLN A 1 103 ? 4.491 0.289 9.679 1.00 98.00 103 GLN A CA 1
ATOM 826 C C . GLN A 1 103 ? 4.786 0.459 8.184 1.00 98.00 103 GLN A C 1
ATOM 828 O O . GLN A 1 103 ? 4.104 -0.109 7.333 1.00 98.00 103 GLN A O 1
ATOM 833 N N . PHE A 1 104 ? 5.789 1.277 7.863 1.00 97.81 104 PHE A N 1
ATOM 834 C CA . PHE A 1 104 ? 6.182 1.587 6.488 1.00 97.81 104 PHE A CA 1
ATOM 835 C C . PHE A 1 104 ? 7.234 0.591 5.974 1.00 97.81 104 PHE A C 1
ATOM 837 O O . PHE A 1 104 ? 8.410 0.664 6.331 1.00 97.81 104 PHE A O 1
ATOM 844 N N . ILE A 1 105 ? 6.812 -0.371 5.151 1.00 98.25 105 ILE A N 1
ATOM 845 C CA . ILE A 1 105 ? 7.659 -1.463 4.661 1.00 98.25 105 ILE A CA 1
ATOM 846 C C . ILE A 1 105 ? 8.339 -1.036 3.356 1.00 98.25 105 ILE A C 1
ATOM 848 O O . ILE A 1 105 ? 7.721 -1.050 2.288 1.00 98.25 105 ILE A O 1
ATOM 852 N N . HIS A 1 106 ? 9.621 -0.682 3.431 1.00 97.06 106 HIS A N 1
ATOM 853 C CA . HIS A 1 106 ? 10.425 -0.281 2.275 1.00 97.06 106 HIS A CA 1
ATOM 854 C C . HIS A 1 106 ? 11.638 -1.188 2.056 1.00 97.06 106 HIS A C 1
ATOM 856 O O . HIS A 1 106 ? 12.095 -1.891 2.954 1.00 97.06 106 HIS A O 1
ATOM 862 N N . THR A 1 107 ? 12.201 -1.112 0.853 1.00 97.56 107 THR A N 1
ATOM 863 C CA . THR A 1 107 ? 13.446 -1.786 0.453 1.00 97.56 107 THR A CA 1
ATOM 864 C C . THR A 1 107 ? 14.464 -0.809 -0.145 1.00 97.56 107 THR A C 1
ATOM 866 O O . THR A 1 107 ? 15.420 -1.233 -0.793 1.00 97.56 107 THR A O 1
ATOM 869 N N . VAL A 1 108 ? 14.261 0.506 0.013 1.00 97.12 108 VAL A N 1
ATOM 870 C CA . VAL A 1 108 ? 15.288 1.520 -0.296 1.00 97.12 108 VAL A CA 1
ATOM 871 C C . VAL A 1 108 ? 16.580 1.180 0.453 1.00 97.12 108 VAL A C 1
ATOM 873 O O . VAL A 1 108 ? 16.530 0.863 1.640 1.00 97.12 108 VAL A O 1
ATOM 876 N N . GLY A 1 109 ? 17.710 1.196 -0.257 1.00 97.00 109 GLY A N 1
ATOM 877 C CA . GLY A 1 109 ? 19.016 0.758 0.247 1.00 97.00 109 GLY A CA 1
ATOM 878 C C . GLY A 1 109 ? 19.287 -0.751 0.144 1.00 97.00 109 GLY A C 1
ATOM 879 O O . GLY A 1 109 ? 20.435 -1.162 0.267 1.00 97.00 109 GLY A O 1
ATOM 880 N N . ALA A 1 110 ? 18.277 -1.585 -0.131 1.00 97.50 110 ALA A N 1
ATOM 881 C CA . ALA A 1 110 ? 18.446 -3.040 -0.246 1.00 97.50 110 ALA A CA 1
ATOM 882 C C . ALA A 1 110 ? 18.729 -3.527 -1.681 1.00 97.50 110 ALA A C 1
ATOM 884 O O . ALA A 1 110 ? 19.068 -4.692 -1.877 1.00 97.50 110 ALA A O 1
ATOM 885 N N . LEU A 1 111 ? 18.570 -2.664 -2.694 1.00 97.88 111 LEU A N 1
ATOM 886 C CA . LEU A 1 111 ? 18.818 -2.981 -4.105 1.00 97.88 111 LEU A CA 1
ATOM 887 C C . LEU A 1 111 ? 19.628 -1.862 -4.779 1.00 97.88 111 LEU A C 1
ATOM 889 O O . LEU A 1 111 ? 19.399 -0.691 -4.465 1.00 97.88 111 LEU A O 1
ATOM 893 N N . PRO A 1 112 ? 20.494 -2.176 -5.767 1.00 97.75 112 PRO A N 1
ATOM 894 C CA . PRO A 1 112 ? 21.306 -1.166 -6.452 1.00 97.75 112 PRO A CA 1
ATOM 895 C C . PRO A 1 112 ? 20.488 -0.032 -7.084 1.00 97.75 112 PRO A C 1
ATOM 897 O O . PRO A 1 112 ? 20.866 1.131 -6.991 1.00 97.75 112 PRO A O 1
ATOM 900 N N . CYS A 1 113 ? 19.333 -0.350 -7.680 1.00 96.75 113 CYS A N 1
ATOM 901 C CA . CYS A 1 113 ? 18.492 0.635 -8.363 1.00 96.75 113 CYS A CA 1
ATOM 902 C C . CYS A 1 113 ? 17.812 1.641 -7.422 1.00 96.75 113 CYS A C 1
ATOM 904 O O . CYS A 1 113 ? 17.353 2.677 -7.890 1.00 96.75 113 CYS A O 1
ATOM 906 N N . CYS A 1 114 ? 17.746 1.361 -6.118 1.00 96.56 114 CYS A N 1
ATOM 907 C CA . CYS A 1 114 ? 17.175 2.253 -5.110 1.00 96.56 114 CYS A CA 1
ATOM 908 C C . CYS A 1 114 ? 18.135 2.474 -3.930 1.00 96.56 114 CYS A C 1
ATOM 910 O O . CYS A 1 114 ? 17.686 2.645 -2.795 1.00 96.56 114 CYS A O 1
ATOM 912 N N . ALA A 1 115 ? 19.448 2.465 -4.183 1.00 96.62 115 ALA A N 1
ATOM 913 C CA . ALA A 1 115 ? 20.468 2.544 -3.138 1.00 96.62 115 ALA A CA 1
ATOM 914 C C . ALA A 1 115 ? 20.351 3.813 -2.268 1.00 96.62 115 ALA A C 1
ATOM 916 O O . ALA A 1 115 ? 20.511 3.726 -1.056 1.00 96.62 115 ALA A O 1
ATOM 917 N N . ASN A 1 116 ? 20.002 4.960 -2.867 1.00 90.38 116 ASN A N 1
ATOM 918 C CA . ASN A 1 116 ? 20.003 6.271 -2.206 1.00 90.38 116 ASN A CA 1
ATOM 919 C C . ASN A 1 116 ? 18.709 7.069 -2.463 1.00 90.38 116 ASN A C 1
ATOM 921 O O . ASN A 1 116 ? 18.743 8.123 -3.088 1.00 90.38 116 ASN A O 1
ATOM 925 N N . GLY A 1 117 ? 17.562 6.583 -1.976 1.00 85.31 117 GLY A N 1
ATOM 926 C CA . GLY A 1 117 ? 16.334 7.398 -1.926 1.00 85.31 117 GLY A CA 1
ATOM 927 C C . GLY A 1 117 ? 15.227 7.047 -2.925 1.00 85.31 117 GLY A C 1
ATOM 928 O O . GLY A 1 117 ? 14.340 7.858 -3.138 1.00 85.31 117 GLY A O 1
ATOM 929 N N . GLY A 1 118 ? 15.228 5.836 -3.483 1.00 93.38 118 GLY A N 1
ATOM 930 C CA . GLY A 1 118 ? 14.167 5.358 -4.376 1.00 93.38 118 GLY A CA 1
ATOM 931 C C . GLY A 1 118 ? 14.502 5.499 -5.863 1.00 93.38 118 GLY A C 1
ATOM 932 O O . GLY A 1 118 ? 15.319 6.328 -6.249 1.00 93.38 118 GLY A O 1
ATOM 933 N N . CYS A 1 119 ? 13.918 4.638 -6.700 1.00 94.81 119 CYS A N 1
ATOM 934 C CA . CYS A 1 119 ? 14.200 4.611 -8.140 1.00 94.81 119 CYS A CA 1
ATOM 935 C C . CYS A 1 119 ? 13.189 5.382 -9.001 1.00 94.81 119 CYS A C 1
ATOM 937 O O . CYS A 1 119 ? 13.444 5.553 -10.188 1.00 94.81 119 CYS A O 1
ATOM 939 N N . TRP A 1 120 ? 12.035 5.776 -8.441 1.00 94.25 120 TRP A N 1
ATOM 940 C CA . TRP A 1 120 ? 10.917 6.487 -9.095 1.00 94.25 120 TRP A CA 1
ATOM 941 C C . TRP A 1 120 ? 10.247 5.801 -10.302 1.00 94.25 120 TRP A C 1
ATOM 943 O O . TRP A 1 120 ? 9.200 6.243 -10.778 1.00 94.25 120 TRP A O 1
ATOM 953 N N . LYS A 1 121 ? 10.770 4.656 -10.743 1.00 94.88 121 LYS A N 1
ATOM 954 C CA . LYS A 1 121 ? 10.242 3.860 -11.857 1.00 94.88 121 LYS A CA 1
ATOM 955 C C . LYS A 1 121 ? 8.891 3.251 -11.496 1.00 94.88 121 LYS A C 1
ATOM 957 O O . LYS A 1 121 ? 8.756 2.577 -10.474 1.00 94.88 121 LYS A O 1
ATOM 962 N N . SER A 1 122 ? 7.894 3.502 -12.341 1.00 91.19 122 SER A N 1
ATOM 963 C CA . SER A 1 122 ? 6.488 3.207 -12.028 1.00 91.19 122 SER A CA 1
ATOM 964 C C . SER A 1 122 ? 5.936 1.982 -12.760 1.00 91.19 122 SER A C 1
ATOM 966 O O . SER A 1 122 ? 4.968 1.404 -12.282 1.00 91.19 122 SER A O 1
ATOM 968 N N . ARG A 1 123 ? 6.568 1.557 -13.864 1.00 93.69 123 ARG A N 1
ATOM 969 C CA . ARG A 1 123 ? 6.120 0.452 -14.730 1.00 93.69 123 ARG A CA 1
ATOM 970 C C . ARG A 1 123 ? 7.210 -0.605 -14.904 1.00 93.69 123 ARG A C 1
ATOM 972 O O . ARG A 1 123 ? 8.395 -0.282 -14.845 1.00 93.69 123 ARG A O 1
ATOM 979 N N . THR A 1 124 ? 6.826 -1.864 -15.109 1.00 95.06 124 THR A N 1
ATOM 980 C CA . THR A 1 124 ? 7.753 -2.953 -15.493 1.00 95.06 124 THR A CA 1
ATOM 981 C C . THR A 1 124 ? 7.764 -3.194 -16.997 1.00 95.06 124 THR A C 1
ATOM 983 O O . THR A 1 124 ? 8.762 -3.676 -17.522 1.00 95.06 124 THR A O 1
ATOM 986 N N . VAL A 1 125 ? 6.687 -2.815 -17.683 1.00 94.12 125 VAL A N 1
ATOM 987 C CA . VAL A 1 125 ? 6.506 -2.916 -19.132 1.00 94.12 125 VAL A CA 1
ATOM 988 C C . VAL A 1 125 ? 5.803 -1.656 -19.644 1.00 94.12 125 VAL A C 1
ATOM 990 O O . VAL A 1 125 ? 5.063 -1.038 -18.873 1.00 94.12 125 VAL A O 1
ATOM 993 N N . PRO A 1 126 ? 6.011 -1.264 -20.911 1.00 94.44 126 PRO A N 1
ATOM 994 C CA . PRO A 1 126 ? 5.225 -0.197 -21.511 1.00 94.44 126 PRO A CA 1
ATOM 995 C C . PRO A 1 126 ? 3.770 -0.652 -21.690 1.00 94.44 126 PRO A C 1
ATOM 997 O O . PRO A 1 126 ? 3.528 -1.820 -22.010 1.00 94.44 126 PRO A O 1
ATOM 1000 N N . ILE A 1 127 ? 2.812 0.256 -21.502 1.00 92.06 127 ILE A N 1
ATOM 1001 C CA . ILE A 1 127 ? 1.374 -0.047 -21.641 1.00 92.06 127 ILE A CA 1
ATOM 1002 C C . ILE A 1 127 ? 0.711 0.650 -22.837 1.00 92.06 127 ILE A C 1
ATOM 1004 O O . ILE A 1 127 ? -0.430 0.336 -23.166 1.00 92.06 127 ILE A O 1
ATOM 1008 N N . GLY A 1 128 ? 1.429 1.534 -23.531 1.00 93.19 128 GLY A N 1
ATOM 1009 C CA . GLY A 1 128 ? 0.996 2.162 -24.777 1.00 93.19 128 GLY A CA 1
ATOM 1010 C C . GLY A 1 128 ? 0.007 3.310 -24.588 1.00 93.19 128 GLY A C 1
ATOM 1011 O O . GLY A 1 128 ? -0.786 3.569 -25.490 1.00 93.19 128 GLY A O 1
ATOM 1012 N N . ASP A 1 129 ? 0.029 3.984 -23.437 1.00 92.81 129 ASP A N 1
ATOM 1013 C CA . ASP A 1 129 ? -0.900 5.076 -23.108 1.00 92.81 129 ASP A CA 1
ATOM 1014 C C . ASP A 1 129 ? -0.365 6.478 -23.453 1.00 92.81 129 ASP A C 1
ATOM 1016 O O . ASP A 1 129 ? -1.066 7.472 -23.274 1.00 92.81 129 ASP A O 1
ATOM 1020 N N . GLY A 1 130 ? 0.861 6.557 -23.981 1.00 92.88 130 GLY A N 1
ATOM 1021 C CA . GLY A 1 130 ? 1.508 7.812 -24.371 1.00 92.88 130 GLY A CA 1
ATOM 1022 C C . GLY A 1 130 ? 2.144 8.588 -23.214 1.00 92.88 130 GLY A C 1
ATOM 1023 O O . GLY A 1 130 ? 2.603 9.707 -23.435 1.00 92.88 130 GLY A O 1
ATOM 1024 N N . ASP A 1 131 ? 2.188 8.021 -22.004 1.00 94.38 131 ASP A N 1
ATOM 1025 C CA . ASP A 1 131 ? 2.893 8.591 -20.850 1.00 94.38 131 ASP A CA 1
ATOM 1026 C C . ASP A 1 131 ? 4.410 8.333 -20.955 1.00 94.38 131 ASP A C 1
ATOM 1028 O O . ASP A 1 131 ? 4.854 7.277 -21.416 1.00 94.38 131 ASP A O 1
ATOM 1032 N N . GLU A 1 132 ? 5.228 9.277 -20.478 1.00 95.12 132 GLU A N 1
ATOM 1033 C CA . GLU A 1 132 ? 6.694 9.165 -20.463 1.00 95.12 132 GLU A CA 1
ATOM 1034 C C . GLU A 1 132 ? 7.190 7.906 -19.728 1.00 95.12 132 GLU A C 1
ATOM 1036 O O . GLU A 1 132 ? 8.274 7.396 -20.012 1.00 95.12 132 GLU A O 1
ATOM 1041 N N . LYS A 1 133 ? 6.388 7.345 -18.815 1.00 94.25 133 LYS A N 1
ATOM 1042 C CA . LYS A 1 133 ? 6.691 6.090 -18.107 1.00 94.25 133 LYS A CA 1
ATOM 1043 C C . LYS A 1 133 ? 6.866 4.879 -19.028 1.00 94.25 133 LYS A C 1
ATOM 1045 O O . LYS A 1 133 ? 7.395 3.871 -18.562 1.00 94.25 133 LYS A O 1
ATOM 1050 N N . ASP A 1 134 ? 6.439 4.955 -20.288 1.00 94.88 134 ASP A N 1
ATOM 1051 C CA . ASP A 1 134 ? 6.683 3.914 -21.292 1.00 94.88 134 ASP A CA 1
ATOM 1052 C C . ASP A 1 134 ? 8.096 3.964 -21.892 1.00 94.88 134 ASP A C 1
ATOM 1054 O O . ASP A 1 134 ? 8.527 2.992 -22.522 1.00 94.88 134 ASP A O 1
ATOM 1058 N N . HIS A 1 135 ? 8.846 5.056 -21.703 1.00 96.00 135 HIS A N 1
ATOM 1059 C CA . HIS A 1 135 ? 10.209 5.144 -22.216 1.00 96.00 135 HIS A CA 1
ATOM 1060 C C . HIS A 1 135 ? 11.121 4.089 -21.555 1.00 96.00 135 HIS A C 1
ATOM 1062 O O . HIS A 1 135 ? 11.043 3.877 -20.341 1.00 96.00 135 HIS A O 1
ATOM 1068 N N . PRO A 1 136 ? 12.029 3.430 -22.306 1.00 94.62 136 PRO A N 1
ATOM 1069 C CA . PRO A 1 136 ? 12.880 2.363 -21.767 1.00 94.62 136 PRO A CA 1
ATOM 1070 C C . PRO A 1 136 ? 13.708 2.760 -20.535 1.00 94.62 136 PRO A C 1
ATOM 1072 O O . PRO A 1 136 ? 13.931 1.942 -19.643 1.00 94.62 136 PRO A O 1
ATOM 1075 N N . ASP A 1 137 ? 14.137 4.020 -20.446 1.00 95.00 137 ASP A N 1
ATOM 1076 C CA . ASP A 1 137 ? 14.868 4.577 -19.305 1.00 95.00 137 ASP A CA 1
ATOM 1077 C C . ASP A 1 137 ? 13.972 4.891 -18.093 1.00 95.00 137 ASP A C 1
ATOM 1079 O O . ASP A 1 137 ? 14.498 5.101 -17.000 1.00 95.00 137 ASP A O 1
ATOM 1083 N N . GLN A 1 138 ? 12.644 4.832 -18.233 1.00 95.94 138 GLN A N 1
ATOM 1084 C CA . GLN A 1 138 ? 11.645 5.019 -17.170 1.00 95.94 138 GLN A CA 1
ATOM 1085 C C . GLN A 1 138 ? 11.085 3.693 -16.621 1.00 95.94 138 GLN A C 1
ATOM 1087 O O . GLN A 1 138 ? 10.507 3.658 -15.530 1.00 95.94 138 GLN A O 1
ATOM 1092 N N . LEU A 1 139 ? 11.342 2.572 -17.300 1.00 96.69 139 LEU A N 1
ATOM 1093 C CA . LEU A 1 139 ? 10.912 1.240 -16.865 1.00 96.69 139 LEU A CA 1
ATOM 1094 C C . LEU A 1 139 ? 11.780 0.674 -15.736 1.00 96.69 139 LEU A C 1
ATOM 1096 O O . LEU A 1 139 ? 12.967 0.990 -15.601 1.00 96.69 139 LEU A O 1
ATOM 1100 N N . CYS A 1 140 ? 11.181 -0.180 -14.906 1.00 97.00 140 CYS A N 1
ATOM 1101 C CA . CYS A 1 140 ? 11.844 -0.889 -13.820 1.00 97.00 140 CYS A CA 1
ATOM 1102 C C . CYS A 1 140 ? 13.029 -1.713 -14.344 1.00 97.00 140 CYS A C 1
ATOM 1104 O O . CYS A 1 140 ? 12.868 -2.591 -15.182 1.00 97.00 140 CYS A O 1
ATOM 1106 N N . VAL A 1 141 ? 14.220 -1.472 -13.795 1.00 97.12 141 VAL A N 1
ATOM 1107 C CA . VAL A 1 141 ? 15.460 -2.145 -14.227 1.00 97.12 141 VAL A CA 1
ATOM 1108 C C . VAL A 1 141 ? 15.725 -3.468 -13.500 1.00 97.12 141 VAL A C 1
ATOM 1110 O O . VAL A 1 141 ? 16.739 -4.113 -13.742 1.00 97.12 141 VAL A O 1
ATOM 1113 N N . ASN A 1 142 ? 14.865 -3.854 -12.554 1.00 97.25 142 ASN A N 1
ATOM 1114 C CA . ASN A 1 142 ? 15.027 -5.071 -11.761 1.00 97.25 142 ASN A CA 1
ATOM 1115 C C . ASN A 1 142 ? 13.652 -5.678 -11.454 1.00 97.25 142 ASN A C 1
ATOM 1117 O O . ASN A 1 142 ? 12.972 -5.262 -10.511 1.00 97.25 142 ASN A O 1
ATOM 1121 N N . VAL A 1 143 ? 13.245 -6.636 -12.284 1.00 97.12 143 VAL A N 1
ATOM 1122 C CA . VAL A 1 143 ? 11.917 -7.259 -12.274 1.00 97.12 143 VAL A CA 1
ATOM 1123 C C . VAL A 1 143 ? 12.048 -8.738 -11.897 1.00 97.12 143 VAL A C 1
ATOM 1125 O O . VAL A 1 143 ? 12.968 -9.419 -12.345 1.00 97.12 143 VAL A O 1
ATOM 1128 N N . ALA A 1 144 ? 11.133 -9.233 -11.065 1.00 95.81 144 ALA A N 1
ATOM 1129 C CA . ALA A 1 144 ? 10.989 -10.640 -10.709 1.00 95.81 144 ALA A CA 1
ATOM 1130 C C . ALA A 1 144 ? 9.647 -11.159 -11.251 1.00 95.81 144 ALA A C 1
ATOM 1132 O O . ALA A 1 144 ? 8.591 -10.880 -10.680 1.00 95.81 144 ALA A O 1
ATOM 1133 N N . GLY A 1 145 ? 9.688 -11.880 -12.376 1.00 92.88 145 GLY A N 1
ATOM 1134 C CA . GLY A 1 145 ? 8.482 -12.183 -13.153 1.00 92.88 145 GLY A CA 1
ATOM 1135 C C . GLY A 1 145 ? 7.896 -10.891 -13.714 1.00 92.88 145 GLY A C 1
ATOM 1136 O O . GLY A 1 145 ? 8.561 -10.216 -14.495 1.00 92.88 145 GLY A O 1
ATOM 1137 N N . ASP A 1 146 ? 6.711 -10.514 -13.238 1.00 89.56 146 ASP A N 1
ATOM 1138 C CA . ASP A 1 146 ? 5.991 -9.326 -13.713 1.00 89.56 146 ASP A CA 1
ATOM 1139 C C . ASP A 1 146 ? 6.073 -8.157 -12.710 1.00 89.56 146 ASP A C 1
ATOM 1141 O O . ASP A 1 146 ? 5.636 -7.044 -13.002 1.00 89.56 146 ASP A O 1
ATOM 1145 N N . LEU A 1 147 ? 6.628 -8.393 -11.512 1.00 94.50 147 LEU A N 1
ATOM 1146 C CA . LEU A 1 147 ? 6.621 -7.465 -10.376 1.00 94.50 147 LEU A CA 1
ATOM 1147 C C . LEU A 1 147 ? 8.007 -6.821 -10.170 1.00 94.50 147 LEU A C 1
ATOM 1149 O O . LEU A 1 147 ? 9.023 -7.512 -10.282 1.00 94.50 147 LEU A O 1
ATOM 1153 N N . PRO A 1 148 ? 8.107 -5.531 -9.790 1.00 97.25 148 PRO A N 1
ATOM 1154 C CA . PRO A 1 148 ? 9.380 -4.949 -9.369 1.00 97.25 148 PRO A CA 1
ATOM 1155 C C . PRO A 1 148 ? 10.009 -5.750 -8.223 1.00 97.25 148 PRO A C 1
ATOM 1157 O O . PRO A 1 148 ? 9.340 -6.037 -7.226 1.00 97.25 148 PRO A O 1
ATOM 1160 N N . ARG A 1 149 ? 11.311 -6.057 -8.302 1.00 97.94 149 ARG A N 1
ATOM 1161 C CA . ARG A 1 149 ? 12.006 -6.866 -7.284 1.00 97.94 149 ARG A CA 1
ATOM 1162 C C . ARG A 1 149 ? 11.882 -6.282 -5.871 1.00 97.94 149 ARG A C 1
ATOM 1164 O O . ARG A 1 149 ? 11.768 -7.027 -4.904 1.00 97.94 149 ARG A O 1
ATOM 1171 N N . CYS A 1 150 ? 11.847 -4.956 -5.749 1.00 97.81 150 CYS A N 1
ATOM 1172 C CA . CYS A 1 150 ? 11.630 -4.259 -4.479 1.00 97.81 150 CYS A CA 1
ATOM 1173 C C . CYS A 1 150 ? 10.270 -4.574 -3.830 1.00 97.81 150 CYS A C 1
ATOM 1175 O O . CYS A 1 150 ? 10.174 -4.646 -2.609 1.00 97.81 150 CYS A O 1
ATOM 1177 N N . MET A 1 151 ? 9.232 -4.794 -4.636 1.00 98.00 151 MET A N 1
ATOM 1178 C CA . MET A 1 151 ? 7.900 -5.186 -4.170 1.00 98.00 151 MET A CA 1
ATOM 1179 C C . MET A 1 151 ? 7.820 -6.702 -3.949 1.00 98.00 151 MET A C 1
ATOM 1181 O O . MET A 1 151 ? 7.188 -7.153 -2.996 1.00 98.00 151 MET A O 1
ATOM 1185 N N . ASP A 1 152 ? 8.507 -7.490 -4.782 1.00 97.94 152 ASP A N 1
ATOM 1186 C CA . ASP A 1 152 ? 8.617 -8.948 -4.645 1.00 97.94 152 ASP A CA 1
ATOM 1187 C C . ASP A 1 152 ? 9.302 -9.382 -3.337 1.00 97.94 152 ASP A C 1
ATOM 1189 O O . ASP A 1 152 ? 8.918 -10.383 -2.735 1.00 97.94 152 ASP A O 1
ATOM 1193 N N . MET A 1 153 ? 10.255 -8.601 -2.830 1.00 98.00 153 MET A N 1
ATOM 1194 C CA . MET A 1 153 ? 10.902 -8.869 -1.540 1.00 98.00 153 MET A CA 1
ATOM 1195 C C . MET A 1 153 ? 9.967 -8.699 -0.331 1.00 98.00 153 MET A C 1
ATOM 1197 O O . MET A 1 153 ? 10.261 -9.229 0.740 1.00 98.00 153 MET A O 1
ATOM 1201 N N . ILE A 1 154 ? 8.839 -7.994 -0.478 1.00 98.44 154 ILE A N 1
ATOM 1202 C CA . ILE A 1 154 ? 7.856 -7.819 0.597 1.00 98.44 154 ILE A CA 1
ATOM 1203 C C . ILE A 1 154 ? 6.828 -8.948 0.511 1.00 98.44 154 ILE A C 1
ATOM 1205 O O . ILE A 1 154 ? 5.975 -8.973 -0.377 1.00 98.44 154 ILE A O 1
ATOM 1209 N N . THR A 1 155 ? 6.912 -9.916 1.420 1.00 98.44 155 THR A N 1
ATOM 1210 C CA . THR A 1 155 ? 6.032 -11.096 1.433 1.00 98.44 155 THR A CA 1
ATOM 1211 C C . THR A 1 155 ? 4.722 -10.826 2.175 1.00 98.44 155 THR A C 1
ATOM 1213 O O . THR A 1 155 ? 4.639 -9.919 3.005 1.00 98.44 155 THR A O 1
ATOM 1216 N N . ALA A 1 156 ? 3.690 -11.641 1.923 1.00 98.56 156 ALA A N 1
ATOM 1217 C CA . ALA A 1 156 ? 2.448 -11.569 2.697 1.00 98.56 156 ALA A CA 1
ATOM 1218 C C . ALA A 1 156 ? 2.681 -11.830 4.190 1.00 98.56 156 ALA A C 1
ATOM 1220 O O . ALA A 1 156 ? 2.086 -11.157 5.024 1.00 98.56 156 ALA A O 1
ATOM 1221 N N . ALA A 1 157 ? 3.602 -12.739 4.527 1.00 98.75 157 ALA A N 1
ATOM 1222 C CA . ALA A 1 157 ? 3.990 -13.010 5.909 1.00 98.75 157 ALA A CA 1
ATOM 1223 C C . ALA A 1 157 ? 4.566 -11.769 6.612 1.00 98.75 157 ALA A C 1
ATOM 1225 O O . ALA A 1 157 ? 4.240 -11.526 7.771 1.00 98.75 157 ALA A O 1
ATOM 1226 N N . GLU A 1 158 ? 5.370 -10.953 5.919 1.00 98.62 158 GLU A N 1
ATOM 1227 C CA . GLU A 1 158 ? 5.871 -9.700 6.493 1.00 98.62 158 GLU A CA 1
ATOM 1228 C C . GLU A 1 158 ? 4.732 -8.701 6.728 1.00 98.62 158 GLU A C 1
ATOM 1230 O O . GLU A 1 158 ? 4.648 -8.127 7.810 1.00 98.62 158 GLU A O 1
ATOM 1235 N N . VAL A 1 159 ? 3.811 -8.537 5.773 1.00 98.75 159 VAL A N 1
ATOM 1236 C CA . VAL A 1 159 ? 2.638 -7.659 5.949 1.00 98.75 159 VAL A CA 1
ATOM 1237 C C . VAL A 1 159 ? 1.762 -8.123 7.115 1.00 98.75 159 VAL A C 1
ATOM 1239 O O . VAL A 1 159 ? 1.413 -7.315 7.973 1.00 98.75 159 VAL A O 1
ATOM 1242 N N . ILE A 1 160 ? 1.473 -9.424 7.203 1.00 98.56 160 ILE A N 1
ATOM 1243 C CA . ILE A 1 160 ? 0.729 -10.031 8.317 1.00 98.56 160 ILE A CA 1
ATOM 1244 C C . ILE A 1 160 ? 1.419 -9.728 9.647 1.00 98.56 160 ILE A C 1
ATOM 1246 O O . ILE A 1 160 ? 0.777 -9.235 10.570 1.00 98.56 160 ILE A O 1
ATOM 1250 N N . ARG A 1 161 ? 2.737 -9.936 9.735 1.00 98.62 161 ARG A N 1
ATOM 1251 C CA . ARG A 1 161 ? 3.513 -9.665 10.952 1.00 98.62 161 ARG A CA 1
ATOM 1252 C C . ARG A 1 161 ? 3.426 -8.198 11.385 1.00 98.62 161 ARG A C 1
ATOM 1254 O O . ARG A 1 161 ? 3.379 -7.920 12.580 1.00 98.62 161 ARG A O 1
ATOM 1261 N N . ARG A 1 162 ? 3.398 -7.251 10.439 1.00 98.31 162 ARG A N 1
ATOM 1262 C CA . ARG A 1 162 ? 3.223 -5.815 10.735 1.00 98.31 162 ARG A CA 1
ATOM 1263 C C . ARG A 1 162 ? 1.825 -5.482 11.239 1.00 98.31 162 ARG A C 1
ATOM 1265 O O . ARG A 1 162 ? 1.702 -4.623 12.106 1.00 98.31 162 ARG A O 1
ATOM 1272 N N . ILE A 1 163 ? 0.800 -6.159 10.728 1.00 97.50 163 ILE A N 1
ATOM 1273 C CA . ILE A 1 163 ? -0.568 -6.033 11.239 1.00 97.50 163 ILE A CA 1
ATOM 1274 C C . ILE A 1 163 ? -0.645 -6.609 12.661 1.00 97.50 163 ILE A C 1
ATOM 1276 O O . ILE A 1 163 ? -1.111 -5.923 13.567 1.00 97.50 163 ILE A O 1
ATOM 1280 N N . GLU A 1 164 ? -0.114 -7.814 12.891 1.00 96.88 164 GLU A N 1
ATOM 1281 C CA . GLU A 1 164 ? -0.077 -8.455 14.217 1.00 96.88 164 GLU A CA 1
ATOM 1282 C C . GLU A 1 164 ? 0.676 -7.623 15.262 1.00 96.88 164 GLU A C 1
ATOM 1284 O O . GLU A 1 164 ? 0.303 -7.621 16.431 1.00 96.88 164 GLU A O 1
ATOM 1289 N N . LEU A 1 165 ? 1.695 -6.854 14.863 1.00 96.81 165 LEU A N 1
ATOM 1290 C CA . LEU A 1 165 ? 2.390 -5.943 15.776 1.00 96.81 165 LEU A CA 1
ATOM 1291 C C . LEU A 1 165 ? 1.440 -4.906 16.401 1.00 96.81 165 LEU 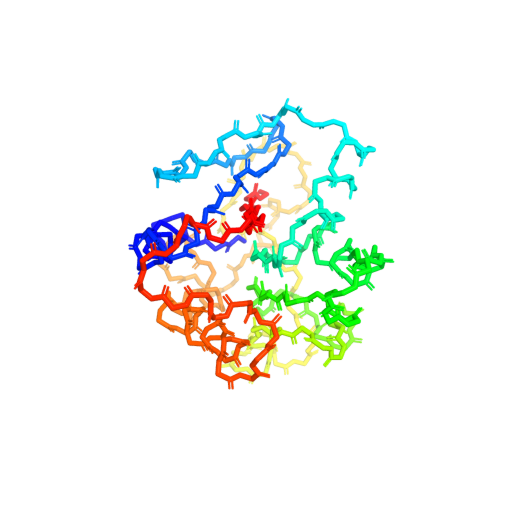A C 1
ATOM 1293 O O . LEU A 1 165 ? 1.610 -4.553 17.566 1.00 96.81 165 LEU A O 1
ATOM 1297 N N . TYR A 1 166 ? 0.427 -4.441 15.662 1.00 95.69 166 TYR A N 1
ATOM 1298 C CA . TYR A 1 166 ? -0.582 -3.533 16.210 1.00 95.69 166 TYR A CA 1
ATOM 1299 C C . TYR A 1 166 ? -1.542 -4.233 17.179 1.00 95.69 166 TYR A C 1
ATOM 1301 O O . TYR A 1 166 ? -1.925 -3.619 18.173 1.00 95.69 166 TYR A O 1
ATOM 1309 N N . PHE A 1 167 ? -1.886 -5.503 16.944 1.00 92.81 167 PHE A N 1
ATOM 1310 C CA . PHE A 1 167 ? -2.650 -6.307 17.906 1.00 92.81 167 PHE A CA 1
ATOM 1311 C C . PHE A 1 167 ? -1.846 -6.544 19.186 1.00 92.81 167 PHE A C 1
ATOM 1313 O O . PHE A 1 167 ? -2.308 -6.213 20.275 1.00 92.81 167 PHE A O 1
ATOM 1320 N N . ALA A 1 168 ? -0.600 -7.004 19.057 1.00 94.12 168 ALA A N 1
ATOM 1321 C CA . ALA A 1 168 ? 0.296 -7.227 20.190 1.00 94.12 168 ALA A CA 1
ATOM 1322 C C . ALA A 1 168 ? 0.565 -5.943 20.996 1.00 94.12 168 ALA A C 1
ATOM 1324 O O . ALA A 1 168 ? 0.734 -5.994 22.211 1.00 94.12 168 ALA A O 1
ATOM 1325 N N . GLY A 1 169 ? 0.592 -4.787 20.325 1.00 92.62 169 GLY A N 1
ATOM 1326 C CA . GLY A 1 169 ? 0.736 -3.475 20.954 1.00 92.62 169 GLY A CA 1
ATOM 1327 C C . GLY A 1 169 ? -0.554 -2.885 21.536 1.00 92.62 169 GLY A C 1
ATOM 1328 O O . GLY A 1 169 ? -0.509 -1.767 22.042 1.00 92.62 169 GLY A O 1
ATOM 1329 N N . GLY A 1 170 ? -1.699 -3.573 21.437 1.00 89.94 170 GLY A N 1
ATOM 1330 C CA . GLY A 1 170 ? -2.997 -3.078 21.916 1.00 89.94 170 GLY A CA 1
ATOM 1331 C C . GLY A 1 170 ? -3.561 -1.892 21.121 1.00 89.94 170 GLY A C 1
ATOM 1332 O O . GLY A 1 170 ? -4.440 -1.183 21.606 1.00 89.94 170 GLY A O 1
ATOM 1333 N N . MET A 1 171 ? -3.046 -1.651 19.912 1.00 89.94 171 MET A N 1
ATOM 1334 C CA . MET A 1 171 ? -3.485 -0.565 19.027 1.00 89.94 171 MET A CA 1
ATOM 1335 C C . MET A 1 171 ? -4.684 -0.962 18.158 1.00 89.94 171 MET A C 1
ATOM 1337 O O . MET A 1 171 ? -5.419 -0.091 17.701 1.00 89.94 171 MET A O 1
ATOM 1341 N N . CYS A 1 172 ? -4.888 -2.263 17.947 1.00 83.88 172 CYS A N 1
ATOM 1342 C CA . CYS A 1 172 ? -6.116 -2.833 17.395 1.00 83.88 172 CYS A CA 1
ATOM 1343 C C . CYS A 1 172 ? -6.874 -3.547 18.519 1.00 83.88 172 CYS A C 1
ATOM 1345 O O . CYS A 1 172 ? -6.249 -4.155 19.391 1.00 83.88 172 CYS A O 1
ATOM 1347 N N . GLY A 1 173 ? -8.207 -3.478 18.517 1.00 67.50 173 GLY A N 1
ATOM 1348 C CA . GLY A 1 173 ? -9.007 -4.110 19.560 1.00 67.50 173 GLY A CA 1
ATOM 1349 C C . GLY A 1 173 ? -8.905 -5.633 19.501 1.00 67.50 173 GLY A C 1
ATOM 1350 O O . GLY A 1 173 ? -9.477 -6.253 18.609 1.00 67.50 173 GLY A O 1
ATOM 1351 N N . ASP A 1 174 ? -8.247 -6.247 20.483 1.00 55.75 174 ASP A N 1
ATOM 1352 C CA . ASP A 1 174 ? -8.265 -7.699 20.676 1.00 55.75 174 ASP A CA 1
ATOM 1353 C C . ASP A 1 174 ? -9.551 -8.072 21.434 1.00 55.75 174 ASP A C 1
ATOM 1355 O O . ASP A 1 174 ? -9.575 -8.348 22.634 1.00 55.75 174 ASP A O 1
ATOM 1359 N N . ARG A 1 175 ? -10.693 -7.968 20.746 1.00 50.22 175 ARG A N 1
ATOM 1360 C CA . ARG A 1 175 ? -11.966 -8.460 21.283 1.00 50.22 175 ARG A CA 1
ATOM 1361 C C . ARG A 1 175 ? -11.946 -9.976 21.120 1.00 50.22 175 ARG A C 1
ATOM 1363 O O . ARG A 1 175 ? -12.212 -10.475 20.033 1.00 50.22 175 ARG A O 1
ATOM 1370 N N . GLY A 1 176 ? -11.529 -10.673 22.180 1.00 39.53 176 GLY A N 1
ATOM 1371 C CA . GLY A 1 176 ? -11.271 -12.114 22.205 1.00 39.53 176 GLY A CA 1
ATOM 1372 C C . GLY A 1 176 ? -12.320 -12.997 21.512 1.00 39.53 176 GLY A C 1
ATOM 1373 O O . GLY A 1 176 ? -13.471 -12.613 21.309 1.00 39.53 176 GLY A O 1
ATOM 1374 N N . TYR A 1 177 ? -11.884 -14.211 21.165 1.00 33.66 177 TYR A N 1
ATOM 1375 C CA . TYR A 1 177 ? -12.647 -15.282 20.507 1.00 33.66 177 TYR A CA 1
ATOM 1376 C C . TYR A 1 177 ? -14.106 -15.367 21.016 1.00 33.66 177 TYR A C 1
ATOM 1378 O O . TYR A 1 177 ? -14.353 -15.885 22.102 1.00 33.66 177 TYR A O 1
ATOM 1386 N N . GLY A 1 178 ? -15.077 -14.855 20.246 1.00 35.47 178 GLY A N 1
ATOM 1387 C CA . GLY A 1 178 ? -16.510 -14.978 20.566 1.00 35.47 178 GLY A CA 1
ATOM 1388 C C . GLY A 1 178 ? -17.372 -13.718 20.425 1.00 35.47 178 GLY A C 1
ATOM 1389 O O . GLY A 1 178 ? -18.590 -13.826 20.549 1.00 35.47 178 GLY A O 1
ATOM 1390 N N . MET A 1 179 ? -16.802 -12.545 20.133 1.00 37.03 179 MET A N 1
ATOM 1391 C CA . MET A 1 179 ? -17.578 -11.351 19.757 1.00 37.03 179 MET A CA 1
ATOM 1392 C C . MET A 1 179 ? -17.474 -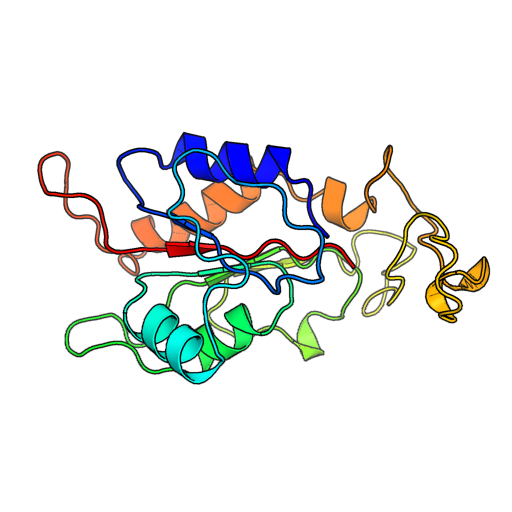11.042 18.256 1.00 37.03 179 MET A C 1
ATOM 1394 O O . MET A 1 179 ? -16.520 -11.446 17.598 1.00 37.03 179 MET A O 1
ATOM 1398 N N . ALA A 1 180 ? -18.498 -10.360 17.724 1.00 40.75 180 ALA A N 1
ATOM 1399 C CA . ALA A 1 180 ? -18.641 -9.971 16.317 1.00 40.75 180 ALA A CA 1
ATOM 1400 C C . ALA A 1 180 ? -17.347 -9.363 15.721 1.00 40.75 180 ALA A C 1
ATOM 1402 O O . ALA A 1 180 ? -16.608 -8.705 16.458 1.00 40.75 180 ALA A O 1
ATOM 1403 N N . PRO A 1 181 ? -17.074 -9.573 14.413 1.00 41.25 181 PRO A N 1
ATOM 1404 C CA . PRO A 1 181 ? -15.808 -9.205 13.775 1.00 41.25 181 PRO A CA 1
ATOM 1405 C C . PRO A 1 181 ? -15.433 -7.737 14.011 1.00 41.25 181 PRO A C 1
ATOM 1407 O O . PRO A 1 181 ? -16.309 -6.873 14.096 1.00 41.25 181 PRO A O 1
ATOM 1410 N N . SER A 1 182 ? -14.126 -7.466 14.105 1.00 44.84 182 SER A N 1
ATOM 1411 C CA . SER A 1 182 ? -13.600 -6.103 14.230 1.00 44.84 182 SER A CA 1
ATOM 1412 C C . SER A 1 182 ? -14.087 -5.214 13.082 1.00 44.84 182 SER A C 1
ATOM 1414 O O . SER A 1 182 ? -14.326 -5.669 11.956 1.00 44.84 182 SER A O 1
ATOM 1416 N N . GLU A 1 183 ? -14.298 -3.940 13.393 1.00 48.22 183 GLU A N 1
ATOM 1417 C CA . GLU A 1 183 ? -14.821 -2.967 12.450 1.00 48.22 183 GLU A CA 1
ATOM 1418 C C . GLU A 1 183 ? -13.739 -2.626 11.420 1.00 48.22 183 GLU A C 1
ATOM 1420 O O . GLU A 1 183 ? -12.728 -2.007 11.734 1.00 48.22 183 GLU A O 1
ATOM 1425 N N . ALA A 1 184 ? -13.991 -3.050 10.180 1.00 52.47 184 ALA A N 1
ATOM 1426 C CA . ALA A 1 184 ? -13.443 -2.539 8.925 1.00 52.47 184 ALA A CA 1
ATOM 1427 C C . ALA A 1 184 ? -11.971 -2.060 8.950 1.00 52.47 184 ALA A C 1
ATOM 1429 O O . ALA A 1 184 ? -11.673 -0.920 9.308 1.00 52.47 184 ALA A O 1
ATOM 1430 N N . ALA A 1 185 ? -11.054 -2.881 8.438 1.00 56.00 185 ALA A N 1
ATOM 1431 C CA . ALA A 1 185 ? -9.787 -2.394 7.901 1.00 56.00 185 ALA A CA 1
ATOM 1432 C C . ALA A 1 185 ? -9.975 -2.012 6.427 1.00 56.00 185 ALA A C 1
ATOM 1434 O O . ALA A 1 185 ? -10.505 -2.804 5.644 1.00 56.00 185 ALA A O 1
ATOM 1435 N N . VAL A 1 186 ? -9.535 -0.821 6.024 1.00 64.19 186 VAL A N 1
ATOM 1436 C CA . VAL A 1 186 ? -9.606 -0.411 4.612 1.00 64.19 186 VAL A CA 1
ATOM 1437 C C . VAL A 1 186 ? -8.353 -0.873 3.890 1.00 64.19 186 VAL A C 1
ATOM 1439 O O . VAL A 1 186 ? -7.234 -0.652 4.357 1.00 64.19 186 VAL A O 1
ATOM 1442 N N . VAL A 1 187 ? -8.564 -1.516 2.746 1.00 63.50 187 VAL A N 1
ATOM 1443 C CA . VAL A 1 187 ? -7.516 -1.956 1.833 1.00 63.50 187 VAL A CA 1
ATOM 1444 C C . VAL A 1 187 ? -7.690 -1.268 0.494 1.00 63.50 187 VAL A C 1
ATOM 1446 O O . VAL A 1 187 ? -8.772 -1.279 -0.087 1.00 63.50 187 VAL A O 1
ATOM 1449 N N . GLU A 1 188 ? -6.598 -0.721 -0.013 1.00 57.94 188 GLU A N 1
ATOM 1450 C CA . GLU A 1 188 ? -6.474 -0.306 -1.405 1.00 57.94 188 GLU A CA 1
ATOM 1451 C C . GLU A 1 188 ? -5.309 -1.071 -2.024 1.00 57.94 188 GLU A C 1
ATOM 1453 O O . GLU A 1 188 ? -4.240 -1.212 -1.426 1.00 57.94 188 GLU A O 1
ATOM 1458 N N . GLU A 1 189 ? -5.523 -1.574 -3.232 1.00 50.44 189 GLU A N 1
ATOM 1459 C CA . GLU A 1 189 ? -4.430 -1.947 -4.125 1.00 50.44 189 GLU A CA 1
ATOM 1460 C C . GLU A 1 189 ? -4.185 -0.741 -5.031 1.00 50.44 189 GLU A C 1
ATOM 1462 O O . GLU A 1 189 ? -5.132 -0.042 -5.337 1.00 50.44 189 GLU A O 1
ATOM 1467 N N . THR A 1 190 ? -2.979 -0.464 -5.516 1.00 43.34 190 THR A N 1
ATOM 1468 C CA . THR A 1 190 ? -2.810 0.503 -6.618 1.00 43.34 190 THR A CA 1
ATOM 1469 C C . THR A 1 190 ? -1.884 -0.112 -7.646 1.00 43.34 190 THR A C 1
ATOM 1471 O O . THR A 1 190 ? -0.711 -0.369 -7.353 1.00 43.34 190 THR A O 1
ATOM 1474 N N . ILE A 1 191 ? -2.427 -0.369 -8.835 1.00 40.62 191 ILE A N 1
ATOM 1475 C CA . ILE A 1 191 ? -1.684 -0.701 -10.049 1.00 40.62 191 ILE A CA 1
ATOM 1476 C C . ILE A 1 191 ? -1.873 0.493 -10.985 1.00 40.62 191 ILE A C 1
ATOM 1478 O O . ILE A 1 191 ? -2.998 0.771 -11.394 1.00 40.62 191 ILE A O 1
ATOM 1482 N N . GLN A 1 192 ? -0.782 1.232 -11.209 1.00 35.81 192 GLN A N 1
ATOM 1483 C CA . GLN A 1 192 ? -0.675 2.232 -12.274 1.00 35.81 192 GLN A CA 1
ATOM 1484 C C . GLN A 1 192 ? -0.239 1.549 -13.564 1.00 35.81 192 GLN A C 1
ATOM 1486 O O . GLN A 1 192 ? 0.542 0.575 -13.450 1.00 35.81 192 GLN A O 1
#

pLDDT: mean 90.15, std 15.09, range [33.66, 98.75]